Protein AF-0000000087483140 (afdb_homodimer)

Foldseek 3Di:
DDDPFDKDWDDDDPCQLVQCVLQVQDPVLSVVVVQQVPTWIWGWDDDPQWIWIWIDGPVDIAIDTDGAQDWDWDADSSGFIWTKHWHDPDPFKIKMWTHGPDDDGWTKIWMWGDDPVDIDIDIDTDGDDDDDDDDDDDDDDPPPPD/DDDPFDKDWDDDDPCQLVQCVLQVQDPVLSVVVVQQVPTWIWGWDDDPQWIWIWIDGPVDIAIDTDGAQDWDWDADSSGFIWTKHWHDPDPFKIKMWTHGPDDDGWTKIWMWGDDPVDIDIDIDTGGDDDDDDDDDDDDDDPPPPD

pLDDT: mean 91.08, std 10.28, range [36.69, 98.75]

Solvent-accessible surface area (backbone atoms only — not comparable to full-atom values): 15621 Å² total; per-residue (Å²): 127,68,77,76,52,46,37,34,35,67,73,48,73,42,49,56,69,60,35,40,50,68,71,65,49,52,71,67,59,43,52,52,49,50,60,29,60,67,63,36,42,33,38,34,46,64,59,88,58,34,40,37,39,39,40,35,30,94,80,49,74,48,76,46,62,43,38,62,75,35,75,32,72,41,69,46,94,90,68,48,49,24,49,28,39,34,36,73,75,48,79,46,27,36,40,28,48,44,37,63,71,73,77,90,68,64,45,38,34,40,34,44,30,60,55,88,68,26,40,38,39,36,37,39,38,40,33,74,46,76,36,64,23,46,34,36,25,31,67,48,74,80,73,73,81,125,127,68,77,77,50,47,37,33,35,67,74,49,73,41,50,54,70,60,34,40,50,68,72,63,49,51,71,66,60,45,51,52,49,50,60,29,61,68,63,38,41,34,38,33,46,63,58,88,59,36,39,37,40,37,39,36,30,93,79,50,71,48,75,46,61,45,38,61,74,36,73,32,73,42,68,47,94,89,67,48,51,24,48,28,38,35,36,74,76,48,80,45,29,38,40,27,48,44,36,62,70,75,75,89,70,64,46,39,36,38,33,42,31,60,56,87,69,25,41,37,39,37,38,39,38,39,34,74,46,77,35,64,21,46,34,36,23,31,68,48,75,81,74,73,81,125

Structure (mmCIF, N/CA/C/O backbone):
data_AF-0000000087483140-model_v1
#
loop_
_entity.id
_entity.type
_entity.pdbx_description
1 polymer 'Cellular retinoic acid binding protein 1'
#
loop_
_atom_site.group_PDB
_atom_site.id
_atom_site.type_symbol
_atom_site.label_atom_id
_atom_site.label_alt_id
_atom_site.label_comp_id
_atom_site.label_asym_id
_atom_site.label_entity_id
_atom_site.label_seq_id
_atom_site.pdbx_PDB_ins_code
_atom_site.Cartn_x
_atom_site.Cartn_y
_atom_site.Cartn_z
_atom_site.occupancy
_atom_site.B_iso_or_equiv
_atom_site.auth_seq_id
_atom_site.auth_comp_id
_atom_site.auth_asym_id
_atom_site.auth_atom_id
_atom_site.pdbx_PDB_model_num
ATOM 1 N N . MET A 1 1 ? -6.203 -37.875 -1.812 1 77 1 MET A N 1
ATOM 2 C CA . MET A 1 1 ? -5.531 -36.594 -1.958 1 77 1 MET A CA 1
ATOM 3 C C . MET A 1 1 ? -5.516 -36.156 -3.418 1 77 1 MET A C 1
ATOM 5 O O . MET A 1 1 ? -5.434 -37 -4.32 1 77 1 MET A O 1
ATOM 9 N N . PRO A 1 2 ? -5.926 -34.812 -3.654 1 86.44 2 PRO A N 1
ATOM 10 C CA . PRO A 1 2 ? -5.977 -34.438 -5.074 1 86.44 2 PRO A CA 1
ATOM 11 C C . PRO A 1 2 ? -4.637 -34.625 -5.777 1 86.44 2 PRO A C 1
ATOM 13 O O . PRO A 1 2 ? -3.584 -34.531 -5.145 1 86.44 2 PRO A O 1
ATOM 16 N N . ASN A 1 3 ? -4.762 -35.094 -6.941 1 94.38 3 ASN A N 1
ATOM 17 C CA . ASN A 1 3 ? -3.582 -35.312 -7.762 1 94.38 3 ASN A CA 1
ATOM 18 C C . ASN A 1 3 ? -3.316 -34.156 -8.719 1 94.38 3 ASN A C 1
ATOM 20 O O . ASN A 1 3 ? -4.004 -34.031 -9.734 1 94.38 3 ASN A O 1
ATOM 24 N N . PHE A 1 4 ? -2.363 -33.375 -8.438 1 97.25 4 PHE A N 1
ATOM 25 C CA . PHE A 1 4 ? -1.988 -32.219 -9.25 1 97.25 4 PHE A CA 1
ATOM 26 C C . PHE A 1 4 ? -1.054 -32.656 -10.375 1 97.25 4 PHE A C 1
ATOM 28 O O . PHE A 1 4 ? -0.737 -31.844 -11.258 1 97.25 4 PHE A O 1
ATOM 35 N N . ALA A 1 5 ? -0.591 -33.844 -10.359 1 96.44 5 ALA A N 1
ATOM 36 C CA . ALA A 1 5 ? 0.419 -34.281 -11.312 1 96.44 5 ALA A CA 1
ATOM 37 C C . ALA A 1 5 ? -0.111 -34.25 -12.742 1 96.44 5 ALA A C 1
ATOM 39 O O . ALA A 1 5 ? -1.288 -34.5 -12.992 1 96.44 5 ALA A O 1
ATOM 40 N N . GLY A 1 6 ? 0.762 -33.875 -13.633 1 95.62 6 GLY A N 1
ATOM 41 C CA . GLY A 1 6 ? 0.401 -33.812 -15.039 1 95.62 6 GLY A CA 1
ATOM 42 C C . GLY A 1 6 ? 1.066 -32.656 -15.773 1 95.62 6 GLY A C 1
ATOM 43 O O . GLY A 1 6 ? 1.954 -32 -15.234 1 95.62 6 GLY A O 1
ATOM 44 N N . THR A 1 7 ? 0.813 -32.625 -17.031 1 95.75 7 THR A N 1
ATOM 45 C CA . THR A 1 7 ? 1.244 -31.516 -17.875 1 95.75 7 THR A CA 1
ATOM 46 C C . THR A 1 7 ? 0.081 -30.578 -18.172 1 95.75 7 THR A C 1
ATOM 48 O O . THR A 1 7 ? -1.005 -31.016 -18.547 1 95.75 7 THR A O 1
ATOM 51 N N . TRP A 1 8 ? 0.405 -29.359 -17.844 1 95.5 8 TRP A N 1
ATOM 52 C CA . TRP A 1 8 ? -0.66 -28.359 -17.891 1 95.5 8 TRP A CA 1
ATOM 53 C C . TRP A 1 8 ? -0.345 -27.281 -18.922 1 95.5 8 TRP A C 1
ATOM 55 O O . TRP A 1 8 ? 0.788 -26.797 -19 1 95.5 8 TRP A O 1
ATOM 65 N N . LYS A 1 9 ? -1.372 -26.938 -19.688 1 92.75 9 LYS A N 1
ATOM 66 C CA . LYS A 1 9 ? -1.258 -25.875 -20.688 1 92.75 9 LYS A CA 1
ATOM 67 C C . LYS A 1 9 ? -2.152 -24.703 -20.344 1 92.75 9 LYS A C 1
ATOM 69 O O . LYS A 1 9 ? -3.307 -24.875 -19.953 1 92.75 9 LYS A O 1
ATOM 74 N N . MET A 1 10 ? -1.633 -23.531 -20.547 1 94.38 10 MET A N 1
ATOM 75 C CA . MET A 1 10 ? -2.371 -22.328 -20.172 1 94.38 10 MET A CA 1
ATOM 76 C C . MET A 1 10 ? -3.578 -22.125 -21.078 1 94.38 10 MET A C 1
ATOM 78 O O . MET A 1 10 ? -3.475 -22.281 -22.297 1 94.38 10 MET A O 1
ATOM 82 N N . LYS A 1 11 ? -4.637 -21.797 -20.469 1 93.69 11 LYS A N 1
ATOM 83 C CA . LYS A 1 11 ? -5.867 -21.469 -21.188 1 93.69 11 LYS A CA 1
ATOM 84 C C . LYS A 1 11 ? -6.086 -19.953 -21.234 1 93.69 11 LYS A C 1
ATOM 86 O O . LYS A 1 11 ? -6.48 -19.422 -22.266 1 93.69 11 LYS A O 1
ATOM 91 N N . SER A 1 12 ? -5.832 -19.312 -20.141 1 93.75 12 SER A N 1
ATOM 92 C CA . SER A 1 12 ? -6.043 -17.875 -20.031 1 93.75 12 SER A CA 1
ATOM 93 C C . SER A 1 12 ? -5.254 -17.281 -18.875 1 93.75 12 SER A C 1
ATOM 95 O O . SER A 1 12 ? -4.844 -18 -17.969 1 93.75 12 SER A O 1
ATOM 97 N N . SER A 1 13 ? -5.039 -15.961 -18.953 1 94.12 13 SER A N 1
ATOM 98 C CA . SER A 1 13 ? -4.391 -15.203 -17.891 1 94.12 13 SER A CA 1
ATOM 99 C C . SER A 1 13 ? -4.887 -13.758 -17.875 1 94.12 13 SER A C 1
ATOM 101 O O . SER A 1 13 ? -5.051 -13.133 -18.922 1 94.12 13 SER A O 1
ATOM 103 N N . GLU A 1 14 ? -5.113 -13.328 -16.625 1 95.38 14 GLU A N 1
ATOM 104 C CA . GLU A 1 14 ? -5.617 -11.961 -16.469 1 95.38 14 GLU A CA 1
ATOM 105 C C . GLU A 1 14 ? -4.75 -11.156 -15.508 1 95.38 14 GLU A C 1
ATOM 107 O O . GLU A 1 14 ? -4.297 -11.68 -14.492 1 95.38 14 GLU A O 1
ATOM 112 N N . ASN A 1 15 ? -4.461 -9.93 -15.844 1 95.81 15 ASN A N 1
ATOM 113 C CA . ASN A 1 15 ? -3.855 -8.938 -14.969 1 95.81 15 ASN A CA 1
ATOM 114 C C . ASN A 1 15 ? -2.396 -9.273 -14.672 1 95.81 15 ASN A C 1
ATOM 116 O O . ASN A 1 15 ? -1.902 -8.984 -13.578 1 95.81 15 ASN A O 1
ATOM 120 N N . PHE A 1 16 ? -1.782 -9.961 -15.586 1 93.25 16 PHE A N 1
ATOM 121 C CA . PHE A 1 16 ? -0.392 -10.328 -15.344 1 93.25 16 PHE A CA 1
ATOM 122 C C . PHE A 1 16 ? 0.511 -9.102 -15.398 1 93.25 16 PHE A C 1
ATOM 124 O O . PHE A 1 16 ? 1.32 -8.883 -14.492 1 93.25 16 PHE A O 1
ATOM 131 N N . ASP A 1 17 ? 0.346 -8.328 -16.422 1 93.31 17 ASP A N 1
ATOM 132 C CA . ASP A 1 17 ? 1.158 -7.125 -16.562 1 93.31 17 ASP A CA 1
ATOM 133 C C . ASP A 1 17 ? 0.942 -6.18 -15.383 1 93.31 17 ASP A C 1
ATOM 135 O O . ASP A 1 17 ? 1.899 -5.609 -14.852 1 93.31 17 ASP A O 1
ATOM 139 N N . GLU A 1 18 ? -0.274 -5.969 -14.945 1 94.81 18 GLU A N 1
ATOM 140 C CA . GLU A 1 18 ? -0.591 -5.133 -13.789 1 94.81 18 GLU A CA 1
ATOM 141 C C . GLU A 1 18 ? 0.105 -5.641 -12.531 1 94.81 18 GLU A C 1
ATOM 143 O O . GLU A 1 18 ? 0.584 -4.848 -11.719 1 94.81 18 GLU A O 1
ATOM 148 N N . LEU A 1 19 ? 0.125 -6.938 -12.406 1 95.06 19 LEU A N 1
ATOM 149 C CA . LEU A 1 19 ? 0.804 -7.547 -11.266 1 95.06 19 LEU A CA 1
ATOM 150 C C . LEU A 1 19 ? 2.287 -7.191 -11.266 1 95.06 19 LEU A C 1
ATOM 152 O O . LEU A 1 19 ? 2.824 -6.75 -10.25 1 95.06 19 LEU A O 1
ATOM 156 N N . LEU A 1 20 ? 2.92 -7.336 -12.391 1 92.94 20 LEU A N 1
ATOM 157 C CA . LEU A 1 20 ? 4.348 -7.059 -12.484 1 92.94 20 LEU A CA 1
ATOM 158 C C . LEU A 1 20 ? 4.633 -5.578 -12.227 1 92.94 20 LEU A C 1
ATOM 160 O O . LEU A 1 20 ? 5.637 -5.234 -11.602 1 92.94 20 LEU A O 1
ATOM 164 N N . LYS A 1 21 ? 3.789 -4.734 -12.75 1 92.75 21 LYS A N 1
ATOM 165 C CA . LYS A 1 21 ? 3.924 -3.303 -12.508 1 92.75 21 LYS A CA 1
ATOM 166 C C . LYS A 1 21 ? 3.879 -2.994 -11.008 1 92.75 21 LYS A C 1
ATOM 168 O O . LYS A 1 21 ? 4.695 -2.221 -10.508 1 92.75 21 LYS A O 1
ATOM 173 N N . ALA A 1 22 ? 2.949 -3.619 -10.359 1 92.19 22 ALA A N 1
ATOM 174 C CA . ALA A 1 22 ? 2.814 -3.414 -8.914 1 92.19 22 ALA A CA 1
ATOM 175 C C . ALA A 1 22 ? 4.055 -3.898 -8.172 1 92.19 22 ALA A C 1
ATOM 177 O O . ALA A 1 22 ? 4.449 -3.314 -7.164 1 92.19 22 ALA A O 1
ATOM 178 N N . LEU A 1 23 ? 4.672 -4.922 -8.727 1 91.88 23 LEU A N 1
ATOM 179 C CA . LEU A 1 23 ? 5.871 -5.48 -8.117 1 91.88 23 LEU A CA 1
ATOM 180 C C . LEU A 1 23 ? 7.082 -4.594 -8.391 1 91.88 23 LEU A C 1
ATOM 182 O O . LEU A 1 23 ? 8.172 -4.848 -7.867 1 91.88 23 LEU A O 1
ATOM 186 N N . GLY A 1 24 ? 6.91 -3.615 -9.242 1 89.19 24 GLY A N 1
ATOM 187 C CA . GLY A 1 24 ? 8 -2.711 -9.562 1 89.19 24 GLY A CA 1
ATOM 188 C C . GLY A 1 24 ? 8.906 -3.23 -10.664 1 89.19 24 GLY A C 1
ATOM 189 O O . GLY A 1 24 ? 10.07 -2.824 -10.766 1 89.19 24 GLY A O 1
ATOM 190 N N . VAL A 1 25 ? 8.406 -4.105 -11.398 1 90.38 25 VAL A N 1
ATOM 191 C CA . VAL A 1 25 ? 9.188 -4.637 -12.516 1 90.38 25 VAL A CA 1
ATOM 192 C C . VAL A 1 25 ? 9.203 -3.631 -13.656 1 90.38 25 VAL A C 1
ATOM 194 O O . VAL A 1 25 ? 8.164 -3.076 -14.023 1 90.38 25 VAL A O 1
ATOM 197 N N . ASN A 1 26 ? 10.359 -3.414 -14.156 1 90.94 26 ASN A N 1
ATOM 198 C CA . ASN A 1 26 ? 10.477 -2.422 -15.219 1 90.94 26 ASN A CA 1
ATOM 199 C C . ASN A 1 26 ? 9.812 -2.9 -16.5 1 90.94 26 ASN A C 1
ATOM 201 O O . ASN A 1 26 ? 9.453 -4.074 -16.625 1 90.94 26 ASN A O 1
ATOM 205 N N . ALA A 1 27 ? 9.594 -1.979 -17.438 1 91.75 27 ALA A N 1
ATOM 206 C CA . ALA A 1 27 ? 8.828 -2.248 -18.641 1 91.75 27 ALA A CA 1
ATOM 207 C C . ALA A 1 27 ? 9.492 -3.336 -19.484 1 91.75 27 ALA A C 1
ATOM 209 O O . ALA A 1 27 ? 8.805 -4.188 -20.062 1 91.75 27 ALA A O 1
ATOM 210 N N . MET A 1 28 ? 10.781 -3.32 -19.562 1 88.56 28 MET A N 1
ATOM 211 C CA . MET A 1 28 ? 11.5 -4.297 -20.375 1 88.56 28 MET A CA 1
ATOM 212 C C . MET A 1 28 ? 11.344 -5.703 -19.797 1 88.56 28 MET A C 1
ATOM 214 O O . MET A 1 28 ? 10.977 -6.633 -20.516 1 88.56 28 MET A O 1
ATOM 218 N N . LEU A 1 29 ? 11.562 -5.832 -18.578 1 85.75 29 LEU A N 1
ATOM 219 C CA . LEU A 1 29 ? 11.43 -7.137 -17.938 1 85.75 29 LEU A CA 1
ATOM 220 C C . LEU A 1 29 ? 9.977 -7.605 -17.969 1 85.75 29 LEU A C 1
ATOM 222 O O . LEU A 1 29 ? 9.711 -8.805 -18.078 1 85.75 29 LEU A O 1
ATOM 226 N N . ARG A 1 30 ? 9.047 -6.652 -17.906 1 90.69 30 ARG A N 1
ATOM 227 C CA . ARG A 1 30 ? 7.633 -7.012 -18.016 1 90.69 30 ARG A CA 1
ATOM 228 C C . ARG A 1 30 ? 7.32 -7.605 -19.375 1 90.69 30 ARG A C 1
ATOM 230 O O . ARG A 1 30 ? 6.559 -8.57 -19.484 1 90.69 30 ARG A O 1
ATOM 237 N N . LYS A 1 31 ? 7.836 -7.023 -20.359 1 87.19 31 LYS A N 1
ATOM 238 C CA . LYS A 1 31 ? 7.637 -7.543 -21.719 1 87.19 31 LYS A CA 1
ATOM 239 C C . LYS A 1 31 ? 8.188 -8.961 -21.844 1 87.19 31 LYS A C 1
ATOM 241 O O . LYS A 1 31 ? 7.543 -9.836 -22.422 1 87.19 31 LYS A O 1
ATOM 246 N N . VAL A 1 32 ? 9.312 -9.203 -21.344 1 82.44 32 VAL A N 1
ATOM 247 C CA . VAL A 1 32 ? 9.938 -10.523 -21.375 1 82.44 32 VAL A CA 1
ATOM 248 C C . VAL A 1 32 ? 9.078 -11.516 -20.609 1 82.44 32 VAL A C 1
ATOM 250 O O . VAL A 1 32 ? 8.773 -12.609 -21.109 1 82.44 32 VAL A O 1
ATOM 253 N N . ALA A 1 33 ? 8.688 -11.109 -19.406 1 83.38 33 ALA A N 1
ATOM 254 C CA . ALA A 1 33 ? 7.871 -11.969 -18.562 1 83.38 33 ALA A CA 1
ATOM 255 C C . ALA A 1 33 ? 6.523 -12.266 -19.219 1 83.38 33 ALA A C 1
ATOM 257 O O . ALA A 1 33 ? 6.035 -13.391 -19.156 1 83.38 33 ALA A O 1
ATOM 258 N N . GLY A 1 34 ? 5.953 -11.289 -19.797 1 83.69 34 GLY A N 1
ATOM 259 C CA . GLY A 1 34 ? 4.703 -11.461 -20.5 1 83.69 34 GLY A CA 1
ATOM 260 C C . GLY A 1 34 ? 4.809 -12.445 -21.656 1 83.69 34 GLY A C 1
ATOM 261 O O . GLY A 1 34 ? 3.932 -13.289 -21.844 1 83.69 34 GLY A O 1
ATOM 262 N N . ALA A 1 35 ? 5.863 -12.273 -22.406 1 80.62 35 ALA A N 1
ATOM 263 C CA . ALA A 1 35 ? 6.09 -13.195 -23.516 1 80.62 35 ALA A CA 1
ATOM 264 C C . ALA A 1 35 ? 6.324 -14.617 -23.016 1 80.62 35 ALA A C 1
ATOM 266 O O . ALA A 1 35 ? 5.812 -15.578 -23.594 1 80.62 35 ALA A O 1
ATOM 267 N N . ALA A 1 36 ? 7.059 -14.703 -21.938 1 76.12 36 ALA A N 1
ATOM 268 C CA . ALA A 1 36 ? 7.34 -16 -21.344 1 76.12 36 ALA A CA 1
ATOM 269 C C . ALA A 1 36 ? 6.066 -16.641 -20.797 1 76.12 36 ALA A C 1
ATOM 271 O O . ALA A 1 36 ? 5.891 -17.859 -20.875 1 76.12 36 ALA A O 1
ATOM 272 N N . ALA A 1 37 ? 5.254 -15.75 -20.359 1 76.25 37 ALA A N 1
ATOM 273 C CA . ALA A 1 37 ? 4.039 -16.219 -19.688 1 76.25 37 ALA A CA 1
ATOM 274 C C . ALA A 1 37 ? 2.947 -16.531 -20.703 1 76.25 37 ALA A C 1
ATOM 276 O O . ALA A 1 37 ? 1.894 -17.062 -20.344 1 76.25 37 ALA A O 1
ATOM 277 N N . SER A 1 38 ? 3.244 -16.281 -21.922 1 80.75 38 SER A N 1
ATOM 278 C CA . SER A 1 38 ? 2.195 -16.453 -22.922 1 80.75 38 SER A CA 1
ATOM 279 C C . SER A 1 38 ? 1.954 -17.922 -23.25 1 80.75 38 SER A C 1
ATOM 281 O O . SER A 1 38 ? 0.854 -18.297 -23.656 1 80.75 38 SER A O 1
ATOM 283 N N . LYS A 1 39 ? 2.922 -18.719 -23.219 1 84.56 39 LYS A N 1
ATOM 284 C CA . LYS A 1 39 ? 2.705 -20.141 -23.469 1 84.56 39 LYS A CA 1
ATOM 285 C C . LYS A 1 39 ? 3.576 -21 -22.562 1 84.56 39 LYS A C 1
ATOM 287 O O . LYS A 1 39 ? 4.426 -21.75 -23.047 1 84.56 39 LYS A O 1
ATOM 292 N N . PRO A 1 40 ? 3.314 -20.891 -21.312 1 88.31 40 PRO A N 1
ATOM 293 C CA . PRO A 1 40 ? 4.129 -21.703 -20.406 1 88.31 40 PRO A CA 1
ATOM 294 C C . PRO A 1 40 ? 3.768 -23.188 -20.453 1 88.31 40 PRO A C 1
ATOM 296 O O . PRO A 1 40 ? 2.596 -23.531 -20.625 1 88.31 40 PRO A O 1
ATOM 299 N N . HIS A 1 41 ? 4.824 -24.062 -20.531 1 85.31 41 HIS A N 1
ATOM 300 C CA . HIS A 1 41 ? 4.672 -25.484 -20.281 1 85.31 41 HIS A CA 1
ATOM 301 C C . HIS A 1 41 ? 4.895 -25.812 -18.812 1 85.31 41 HIS A C 1
ATOM 303 O O . HIS A 1 41 ? 5.992 -25.609 -18.281 1 85.31 41 HIS A O 1
ATOM 309 N N . VAL A 1 42 ? 3.848 -26.297 -18.188 1 93.56 42 VAL A N 1
ATOM 310 C CA . VAL A 1 42 ? 3.957 -26.578 -16.766 1 93.56 42 VAL A CA 1
ATOM 311 C C . VAL A 1 42 ? 3.861 -28.078 -16.516 1 93.56 42 VAL A C 1
ATOM 313 O O . VAL A 1 42 ? 2.891 -28.719 -16.922 1 93.56 42 VAL A O 1
ATOM 316 N N . GLU A 1 43 ? 4.84 -28.562 -15.883 1 96.12 43 GLU A N 1
ATOM 317 C CA . GLU A 1 43 ? 4.855 -29.953 -15.453 1 96.12 43 GLU A CA 1
ATOM 318 C C . GLU A 1 43 ? 4.859 -30.062 -13.93 1 96.12 43 GLU A C 1
ATOM 320 O O . GLU A 1 43 ? 5.684 -29.422 -13.258 1 96.12 43 GLU A O 1
ATOM 325 N N . ILE A 1 44 ? 4.008 -30.859 -13.438 1 97.31 44 ILE A N 1
ATOM 326 C CA . ILE A 1 44 ? 3.957 -31.078 -11.992 1 97.31 44 ILE A CA 1
ATOM 327 C C . ILE A 1 44 ? 4.141 -32.562 -11.688 1 97.31 44 ILE A C 1
ATOM 329 O O . ILE A 1 44 ? 3.475 -33.406 -12.281 1 97.31 44 ILE A O 1
ATOM 333 N N . ARG A 1 45 ? 5.062 -32.781 -10.812 1 97.94 45 ARG A N 1
ATOM 334 C CA . ARG A 1 45 ? 5.207 -34.094 -10.188 1 97.94 45 ARG A CA 1
ATOM 335 C C . ARG A 1 45 ? 4.859 -34.031 -8.711 1 97.94 45 ARG A C 1
ATOM 337 O O . ARG A 1 45 ? 5.301 -33.125 -7.996 1 97.94 45 ARG A O 1
ATOM 344 N N . GLN A 1 46 ? 4.059 -34.969 -8.305 1 97.69 46 GLN A N 1
ATOM 345 C CA . GLN A 1 46 ? 3.604 -35 -6.922 1 97.69 46 GLN A CA 1
ATOM 346 C C . GLN A 1 46 ? 3.805 -36.375 -6.305 1 97.69 46 GLN A C 1
ATOM 348 O O . GLN A 1 46 ? 3.416 -37.375 -6.895 1 97.69 46 GLN A O 1
ATOM 353 N N . ASP A 1 47 ? 4.465 -36.406 -5.207 1 97.19 47 ASP A N 1
ATOM 354 C CA . ASP A 1 47 ? 4.566 -37.594 -4.363 1 97.19 47 ASP A CA 1
ATOM 355 C C . ASP A 1 47 ? 4.082 -37.281 -2.945 1 97.19 47 ASP A C 1
ATOM 357 O O . ASP A 1 47 ? 4.867 -36.875 -2.086 1 97.19 47 ASP A O 1
ATOM 361 N N . GLY A 1 48 ? 2.82 -37.594 -2.773 1 94.69 48 GLY A N 1
ATOM 362 C CA . GLY A 1 48 ? 2.236 -37.188 -1.506 1 94.69 48 GLY A CA 1
ATOM 363 C C . GLY A 1 48 ? 2.281 -35.688 -1.287 1 94.69 48 GLY A C 1
ATOM 364 O O . GLY A 1 48 ? 1.688 -34.906 -2.053 1 94.69 48 GLY A O 1
ATOM 365 N N . GLU A 1 49 ? 3.104 -35.344 -0.229 1 96.81 49 GLU A N 1
ATOM 366 C CA . GLU A 1 49 ? 3.217 -33.906 0.114 1 96.81 49 GLU A CA 1
ATOM 367 C C . GLU A 1 49 ? 4.43 -33.281 -0.561 1 96.81 49 GLU A C 1
ATOM 369 O O . GLU A 1 49 ? 4.723 -32.094 -0.343 1 96.81 49 GLU A O 1
ATOM 374 N N . GLN A 1 50 ? 5.074 -34.031 -1.355 1 97.94 50 GLN A N 1
ATOM 375 C CA . GLN A 1 50 ? 6.238 -33.531 -2.08 1 97.94 50 GLN A CA 1
ATOM 376 C C . GLN A 1 50 ? 5.867 -33.125 -3.498 1 97.94 50 GLN A C 1
ATOM 378 O O . GLN A 1 50 ? 5.246 -33.906 -4.238 1 97.94 50 GLN A O 1
ATOM 383 N N . PHE A 1 51 ? 6.293 -31.875 -3.795 1 98.06 51 PHE A N 1
ATOM 384 C CA . PH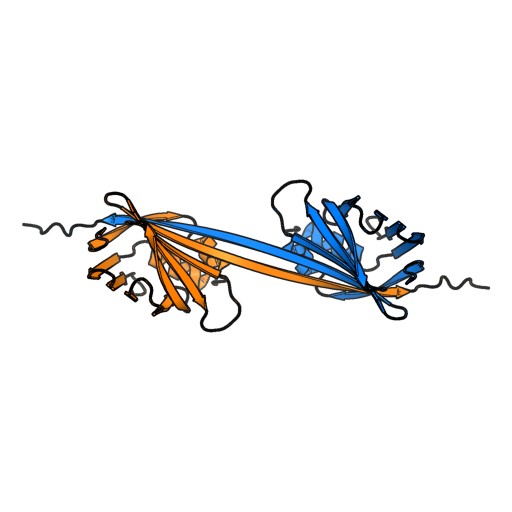E A 1 51 ? 5.961 -31.359 -5.113 1 98.06 51 PHE A CA 1
ATOM 385 C C . PHE A 1 51 ? 7.219 -30.922 -5.859 1 98.06 51 PHE A C 1
ATOM 387 O O . PHE A 1 51 ? 8.133 -30.359 -5.266 1 98.06 51 PHE A O 1
ATOM 394 N N . TYR A 1 52 ? 7.199 -31.203 -7.152 1 98.06 52 TYR A N 1
ATOM 395 C CA . TYR A 1 52 ? 8.117 -30.641 -8.133 1 98.06 52 TYR A CA 1
ATOM 396 C C . TYR A 1 52 ? 7.352 -29.984 -9.281 1 98.06 52 TYR A C 1
ATOM 398 O O . TYR A 1 52 ? 6.512 -30.625 -9.922 1 98.06 52 TYR A O 1
ATOM 406 N N . ILE A 1 53 ? 7.641 -28.719 -9.492 1 96.5 53 ILE A N 1
ATOM 407 C CA . ILE A 1 53 ? 6.957 -28 -10.555 1 96.5 53 ILE A CA 1
ATOM 408 C C . ILE A 1 53 ? 7.988 -27.344 -11.477 1 96.5 53 ILE A C 1
ATOM 410 O O . ILE A 1 53 ? 8.859 -26.609 -11.031 1 96.5 53 ILE A O 1
ATOM 414 N N . LYS A 1 54 ? 7.809 -27.688 -12.68 1 94.56 54 LYS A N 1
ATOM 415 C CA . LYS A 1 54 ? 8.672 -27.156 -13.719 1 94.56 54 LYS A CA 1
ATOM 416 C C . LYS A 1 54 ? 7.875 -26.328 -14.719 1 94.56 54 LYS A C 1
ATOM 418 O O . LYS A 1 54 ? 6.891 -26.797 -15.289 1 94.56 54 LYS A O 1
ATOM 423 N N . THR A 1 55 ? 8.211 -25.062 -14.852 1 90.06 55 THR A N 1
ATOM 424 C CA . THR A 1 55 ? 7.598 -24.156 -15.812 1 90.06 55 THR A CA 1
ATOM 425 C C . THR A 1 55 ? 8.602 -23.734 -16.891 1 90.06 55 THR A C 1
ATOM 427 O O . THR A 1 55 ? 9.602 -23.094 -16.594 1 90.06 55 THR A O 1
ATOM 430 N N . SER A 1 56 ? 8.266 -24.125 -18.016 1 88.56 56 SER A N 1
ATOM 431 C CA . SER A 1 56 ? 9.148 -23.828 -19.141 1 88.56 56 SER A CA 1
ATOM 432 C C . SER A 1 56 ? 8.508 -22.844 -20.109 1 88.56 56 SER A C 1
ATOM 434 O O . SER A 1 56 ? 7.344 -23.016 -20.5 1 88.56 56 SER A O 1
ATOM 436 N N . THR A 1 57 ? 9.273 -21.844 -20.344 1 83.31 57 THR A N 1
ATOM 437 C CA . THR A 1 57 ? 8.891 -20.906 -21.391 1 83.31 57 THR A CA 1
ATOM 438 C C . THR A 1 57 ? 9.984 -20.797 -22.453 1 83.31 57 THR A C 1
ATOM 440 O O . THR A 1 57 ? 11 -21.5 -22.359 1 83.31 57 THR A O 1
ATOM 443 N N . THR A 1 58 ? 9.695 -20 -23.531 1 78.44 58 THR A N 1
ATOM 444 C CA . THR A 1 58 ? 10.664 -19.844 -24.609 1 78.44 58 THR A CA 1
ATOM 445 C C . THR A 1 58 ? 11.93 -19.156 -24.109 1 78.44 58 THR A C 1
ATOM 447 O O . THR A 1 58 ? 13.008 -19.328 -24.688 1 78.44 58 THR A O 1
ATOM 450 N N . VAL A 1 59 ? 11.883 -18.469 -22.984 1 76.94 59 VAL A N 1
ATOM 451 C CA . VAL A 1 59 ? 13.023 -17.641 -22.609 1 76.94 59 VAL A CA 1
ATOM 452 C C . VAL A 1 59 ? 13.617 -18.125 -21.297 1 76.94 59 VAL A C 1
ATOM 454 O O . VAL A 1 59 ? 14.742 -17.766 -20.938 1 76.94 59 VAL A O 1
ATOM 457 N N . ARG A 1 60 ? 12.844 -18.828 -20.531 1 78.69 60 ARG A N 1
ATOM 458 C CA . ARG A 1 60 ? 13.383 -19.219 -19.234 1 78.69 60 ARG A CA 1
ATOM 459 C C . ARG A 1 60 ? 12.633 -20.422 -18.672 1 78.69 60 ARG A C 1
ATOM 461 O O . ARG A 1 60 ? 11.461 -20.641 -18.984 1 78.69 60 ARG A O 1
ATOM 468 N N . THR A 1 61 ? 13.375 -21.281 -18.016 1 85.81 61 THR A N 1
ATOM 469 C CA . THR A 1 61 ? 12.781 -22.375 -17.266 1 85.81 61 THR A CA 1
ATOM 470 C C . THR A 1 61 ? 12.969 -22.172 -15.766 1 85.81 61 THR A C 1
ATOM 472 O O . THR A 1 61 ? 14.055 -21.812 -15.32 1 85.81 61 THR A O 1
ATOM 475 N N . THR A 1 62 ? 11.859 -22.25 -15.039 1 86.44 62 THR A N 1
ATOM 476 C CA . THR A 1 62 ? 11.945 -22.172 -13.586 1 86.44 62 THR A CA 1
ATOM 477 C C . THR A 1 62 ? 11.492 -23.484 -12.953 1 86.44 62 THR A C 1
ATOM 479 O O . THR A 1 62 ? 10.656 -24.203 -13.508 1 86.44 62 THR A O 1
ATOM 482 N N . GLU A 1 63 ? 12.102 -23.797 -11.805 1 93.25 63 GLU A N 1
ATOM 483 C CA . GLU A 1 63 ? 11.742 -25 -11.055 1 93.25 63 GLU A CA 1
ATOM 484 C C . GLU A 1 63 ? 11.609 -24.703 -9.562 1 93.25 63 GLU A C 1
ATOM 486 O O . GLU A 1 63 ? 12.398 -23.938 -9.008 1 93.25 63 GLU A O 1
ATOM 491 N N . ILE A 1 64 ? 10.609 -25.328 -9.039 1 95.69 64 ILE A N 1
ATOM 492 C CA . ILE A 1 64 ? 10.5 -25.281 -7.586 1 95.69 64 ILE A CA 1
ATOM 493 C C . ILE A 1 64 ? 10.234 -26.688 -7.043 1 95.69 64 ILE A C 1
ATOM 495 O O . ILE A 1 64 ? 9.547 -27.484 -7.684 1 95.69 64 ILE A O 1
ATOM 499 N N . ASN A 1 65 ? 10.883 -26.953 -6.004 1 97.38 65 ASN A N 1
ATOM 500 C CA . ASN A 1 65 ? 10.742 -28.172 -5.223 1 97.38 65 ASN A CA 1
ATOM 501 C C . ASN A 1 65 ? 10.391 -27.875 -3.768 1 97.38 65 ASN A C 1
ATOM 503 O O . ASN A 1 65 ? 11.109 -27.125 -3.092 1 97.38 65 ASN A O 1
ATOM 507 N N . PHE A 1 66 ? 9.273 -28.531 -3.35 1 98.44 66 PHE A N 1
ATOM 508 C CA . PHE A 1 66 ? 8.914 -28.188 -1.975 1 98.44 66 PHE A CA 1
ATOM 509 C C . PHE A 1 66 ? 8.055 -29.281 -1.359 1 98.44 66 PHE A C 1
ATOM 511 O O . PHE A 1 66 ? 7.469 -30.109 -2.078 1 98.44 66 PHE A O 1
ATOM 518 N N . HIS A 1 67 ? 8.031 -29.297 -0.072 1 98.31 67 HIS A N 1
ATOM 519 C CA . HIS A 1 67 ? 7.152 -30.125 0.749 1 98.31 67 HIS A CA 1
ATOM 520 C C . HIS A 1 67 ? 6.098 -29.281 1.453 1 98.31 67 HIS A C 1
ATOM 522 O O . HIS A 1 67 ? 6.426 -28.281 2.111 1 98.31 67 HIS A O 1
ATOM 528 N N . ILE A 1 68 ? 4.891 -29.734 1.23 1 97.94 68 ILE A N 1
ATOM 529 C CA . ILE A 1 68 ? 3.816 -28.984 1.882 1 97.94 68 ILE A CA 1
ATOM 530 C C . ILE A 1 68 ? 4.117 -28.844 3.373 1 97.94 68 ILE A C 1
ATOM 532 O O . ILE A 1 68 ? 4.484 -29.828 4.035 1 97.94 68 ILE A O 1
ATOM 536 N N . GLY A 1 69 ? 3.984 -27.609 3.869 1 98.06 69 GLY A N 1
ATOM 537 C CA . GLY A 1 69 ? 4.184 -27.359 5.285 1 98.06 69 GLY A CA 1
ATOM 538 C C . GLY A 1 69 ? 5.625 -27.047 5.641 1 98.06 69 GLY A C 1
ATOM 539 O O . GLY A 1 69 ? 5.941 -26.781 6.801 1 98.06 69 GLY A O 1
ATOM 540 N N . GLN A 1 70 ? 6.477 -27.078 4.645 1 98.5 70 GLN A N 1
ATOM 541 C CA . GLN A 1 70 ? 7.879 -26.75 4.879 1 98.5 70 GLN A CA 1
ATOM 542 C C . GLN A 1 70 ? 8.32 -25.562 4.023 1 98.5 70 GLN A C 1
ATOM 544 O O . GLN A 1 70 ? 7.945 -25.469 2.854 1 98.5 70 GLN A O 1
ATOM 549 N N . GLU A 1 71 ? 9.125 -24.797 4.66 1 98.25 71 GLU A N 1
ATOM 550 C CA . GLU A 1 71 ? 9.672 -23.672 3.918 1 98.25 71 GLU A CA 1
ATOM 551 C C . GLU A 1 71 ? 10.656 -24.141 2.848 1 98.25 71 GLU A C 1
ATOM 553 O O . GLU A 1 71 ? 11.352 -25.141 3.033 1 98.25 71 GLU A O 1
ATOM 558 N N . PHE A 1 72 ? 10.773 -23.406 1.786 1 98.19 72 PHE A N 1
ATOM 559 C CA . PHE A 1 72 ? 11.703 -23.719 0.708 1 98.19 72 PHE A CA 1
ATOM 560 C C . PHE A 1 72 ? 12.164 -22.438 0.011 1 98.19 72 PHE A C 1
ATOM 562 O O . PHE A 1 72 ? 11.531 -21.391 0.143 1 98.19 72 PHE A O 1
ATOM 569 N N . ASP A 1 73 ? 13.25 -22.547 -0.688 1 96.44 73 ASP A N 1
ATOM 570 C CA . ASP A 1 73 ? 13.781 -21.422 -1.45 1 96.44 73 ASP A CA 1
ATOM 571 C C . ASP A 1 73 ? 13.109 -21.328 -2.818 1 96.44 73 ASP A C 1
ATOM 573 O O . ASP A 1 73 ? 12.898 -22.328 -3.492 1 96.44 73 ASP A O 1
ATOM 577 N N . GLU A 1 74 ? 12.766 -20.094 -3.146 1 95.12 74 GLU A N 1
ATOM 578 C CA . GLU A 1 74 ? 12.117 -19.828 -4.422 1 95.12 74 GLU A CA 1
ATOM 579 C C . GLU A 1 74 ? 12.672 -18.562 -5.062 1 95.12 74 GLU A C 1
ATOM 581 O O . GLU A 1 74 ? 12.875 -17.547 -4.383 1 95.12 74 GLU A O 1
ATOM 586 N N . GLU A 1 75 ? 12.906 -18.719 -6.328 1 89 75 GLU A N 1
ATOM 587 C CA . GLU A 1 75 ? 13.172 -17.531 -7.129 1 89 75 GLU A CA 1
ATOM 588 C C . GLU A 1 75 ? 12.078 -17.312 -8.172 1 89 75 GLU A C 1
ATOM 590 O O . GLU A 1 75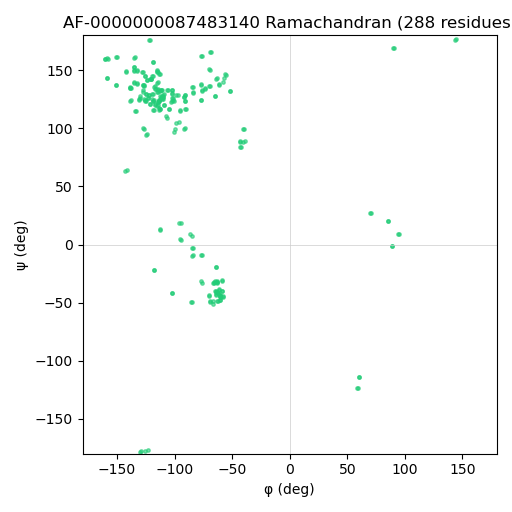 ? 11.82 -18.188 -9 1 89 75 GLU A O 1
ATOM 595 N N . THR A 1 76 ? 11.438 -16.172 -8.047 1 84.94 76 THR A N 1
ATOM 596 C CA . THR A 1 76 ? 10.336 -15.875 -8.961 1 84.94 76 THR A CA 1
ATOM 597 C C . THR A 1 76 ? 10.867 -15.469 -10.336 1 84.94 76 THR A C 1
ATOM 599 O O . THR A 1 76 ? 12.062 -15.203 -10.492 1 84.94 76 THR A O 1
ATOM 602 N N . VAL A 1 77 ? 10.016 -15.531 -11.297 1 75.5 77 VAL A N 1
ATOM 603 C CA . VAL A 1 77 ? 10.367 -15.219 -12.672 1 75.5 77 VAL A CA 1
ATOM 604 C C . VAL A 1 77 ? 10.883 -13.781 -12.766 1 75.5 77 VAL A C 1
ATOM 606 O O . VAL A 1 77 ? 11.75 -13.484 -13.586 1 75.5 77 VAL A O 1
ATOM 609 N N . ASP A 1 78 ? 10.375 -12.969 -11.906 1 78 78 ASP A N 1
ATOM 610 C CA . ASP A 1 78 ? 10.781 -11.57 -11.922 1 78 78 ASP A CA 1
ATOM 611 C C . ASP A 1 78 ? 12.039 -11.352 -11.086 1 78 78 ASP A C 1
ATOM 613 O O . ASP A 1 78 ? 12.453 -10.211 -10.859 1 78 78 ASP A O 1
ATOM 617 N N . GLY A 1 79 ? 12.727 -12.414 -10.609 1 79.88 79 GLY A N 1
ATOM 618 C CA . GLY A 1 79 ? 14.07 -12.359 -10.039 1 79.88 79 GLY A CA 1
ATOM 619 C C . GLY A 1 79 ? 14.07 -12.211 -8.531 1 79.88 79 GLY A C 1
ATOM 620 O O . GLY A 1 79 ? 15.141 -12.125 -7.914 1 79.88 79 GLY A O 1
ATOM 621 N N . ARG A 1 80 ? 13.023 -12.312 -7.871 1 87.88 80 ARG A N 1
ATOM 622 C CA . ARG A 1 80 ? 12.984 -12.188 -6.418 1 87.88 80 ARG A CA 1
ATOM 623 C C . ARG A 1 80 ? 13.32 -13.516 -5.746 1 87.88 80 ARG A C 1
ATOM 625 O O . ARG A 1 80 ? 12.773 -14.562 -6.113 1 87.88 80 ARG A O 1
ATOM 632 N N . LYS A 1 81 ? 14.203 -13.391 -4.844 1 93.12 81 LYS A N 1
ATOM 633 C CA . LYS A 1 81 ? 14.5 -14.547 -4.012 1 93.12 81 LYS A CA 1
ATOM 634 C C . LYS A 1 81 ? 13.633 -14.57 -2.756 1 93.12 81 LYS A C 1
ATOM 636 O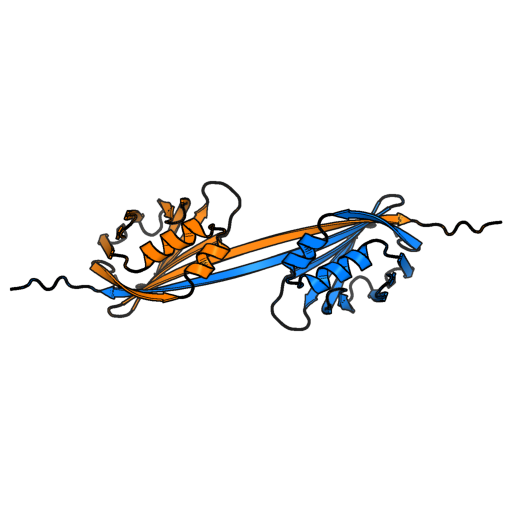 O . LYS A 1 81 ? 13.609 -13.602 -1.994 1 93.12 81 LYS A O 1
ATOM 641 N N . CYS A 1 82 ? 13.016 -15.703 -2.545 1 95.56 82 CYS A N 1
ATOM 642 C CA . CYS A 1 82 ? 12.047 -15.781 -1.459 1 95.56 82 CYS A CA 1
ATOM 643 C C . CYS A 1 82 ? 12.227 -17.062 -0.653 1 95.56 82 CYS A C 1
ATOM 645 O O . CYS A 1 82 ? 12.727 -18.062 -1.173 1 95.56 82 CYS A O 1
ATOM 647 N N . LYS A 1 83 ? 11.883 -16.922 0.62 1 96.56 83 LYS A N 1
ATOM 648 C CA . LYS A 1 83 ? 11.531 -18.078 1.43 1 96.56 83 LYS A CA 1
ATOM 649 C C . LYS A 1 83 ? 10.023 -18.297 1.45 1 96.56 83 LYS A C 1
ATOM 651 O O . LYS A 1 83 ? 9.273 -17.453 1.95 1 96.56 83 LYS A O 1
ATOM 656 N N . SER A 1 84 ? 9.625 -19.469 0.857 1 97.94 84 SER A N 1
ATOM 657 C CA . SER A 1 84 ? 8.195 -19.672 0.624 1 97.94 84 SER A CA 1
ATOM 658 C C . SER A 1 84 ? 7.664 -20.844 1.456 1 97.94 84 SER A C 1
ATOM 660 O O . SER A 1 84 ? 8.422 -21.734 1.84 1 97.94 84 SER A O 1
ATOM 662 N N . LEU A 1 85 ? 6.406 -20.75 1.823 1 98.62 85 LEU A N 1
ATOM 663 C CA . LEU A 1 85 ? 5.715 -21.797 2.582 1 98.62 85 LEU A CA 1
ATOM 664 C C . LEU A 1 85 ? 4.352 -22.094 1.97 1 98.62 85 LEU A C 1
ATOM 666 O O . LEU A 1 85 ? 3.461 -21.234 1.974 1 98.62 85 LEU A O 1
ATOM 670 N N . ALA A 1 86 ? 4.258 -23.312 1.481 1 98.38 86 ALA A N 1
ATOM 671 C CA . ALA A 1 86 ? 2.992 -23.766 0.914 1 98.38 86 ALA A CA 1
ATOM 672 C C . ALA A 1 86 ? 2.25 -24.672 1.893 1 98.38 86 ALA A C 1
ATOM 674 O O . ALA A 1 86 ? 2.838 -25.594 2.463 1 98.38 86 ALA A O 1
ATOM 675 N N . ILE A 1 87 ? 0.95 -24.391 2.051 1 98.5 87 ILE A N 1
ATOM 676 C CA . ILE A 1 87 ? 0.112 -25.234 2.895 1 98.5 87 ILE A CA 1
ATOM 677 C C . ILE A 1 87 ? -1.208 -25.516 2.184 1 98.5 87 ILE A C 1
ATOM 679 O O . ILE A 1 87 ? -1.609 -24.781 1.281 1 98.5 87 ILE A O 1
ATOM 683 N N . TRP A 1 88 ? -1.874 -26.594 2.652 1 98.06 88 TRP A N 1
ATOM 684 C CA . TRP A 1 88 ? -3.209 -26.875 2.133 1 98.06 88 TRP A CA 1
ATOM 685 C C . TRP A 1 88 ? -4.238 -25.938 2.752 1 98.06 88 TRP A C 1
ATOM 687 O O . TRP A 1 88 ? -4.285 -25.766 3.973 1 98.06 88 TRP A O 1
ATOM 697 N N . GLU A 1 89 ? -4.922 -25.266 1.921 1 97.88 89 GLU A N 1
ATOM 698 C CA . GLU A 1 89 ? -6.109 -24.547 2.387 1 97.88 89 GLU A CA 1
ATOM 699 C C . GLU A 1 89 ? -7.332 -25.469 2.408 1 97.88 89 GLU A C 1
ATOM 701 O O . GLU A 1 89 ? -8.125 -25.422 3.348 1 97.88 89 GLU A O 1
ATOM 706 N N . THR A 1 90 ? -7.574 -26.172 1.315 1 97.25 90 THR A N 1
ATOM 707 C CA . THR A 1 90 ? -8.516 -27.281 1.182 1 97.25 90 THR A CA 1
ATOM 708 C C . THR A 1 90 ? -7.836 -28.484 0.542 1 97.25 90 THR A C 1
ATOM 710 O O . THR A 1 90 ? -6.637 -28.453 0.254 1 97.25 90 THR A O 1
ATOM 713 N N . GLU A 1 91 ? -8.594 -29.5 0.337 1 94.75 91 GLU A N 1
ATOM 714 C CA . GLU A 1 91 ? -8.031 -30.734 -0.22 1 94.75 91 GLU A CA 1
ATOM 715 C C . GLU A 1 91 ? -7.477 -30.5 -1.623 1 94.75 91 GLU A C 1
ATOM 717 O O . GLU A 1 91 ? -6.512 -31.141 -2.031 1 94.75 91 GLU A O 1
ATOM 722 N N . ASN A 1 92 ? -8.094 -29.609 -2.383 1 97 92 ASN A N 1
ATOM 723 C CA . ASN A 1 92 ? -7.691 -29.391 -3.768 1 97 92 ASN A CA 1
ATOM 724 C C . ASN A 1 92 ? -7.074 -28 -3.959 1 97 92 ASN A C 1
ATOM 726 O O . ASN A 1 92 ? -6.977 -27.516 -5.086 1 97 92 ASN A O 1
ATOM 730 N N . LYS A 1 93 ? -6.738 -27.312 -2.928 1 97.81 93 LYS A N 1
ATOM 731 C CA . LYS A 1 93 ? -6.227 -25.953 -3.029 1 97.81 93 LYS A CA 1
ATOM 732 C C . LYS A 1 93 ? -5.066 -25.719 -2.062 1 97.81 93 LYS A C 1
ATOM 734 O O . LYS A 1 93 ? -5.207 -25.953 -0.857 1 97.81 93 LYS A O 1
ATOM 739 N N . MET A 1 94 ? -3.941 -25.312 -2.598 1 98.31 94 MET A N 1
ATOM 740 C CA . MET A 1 94 ? -2.828 -24.922 -1.741 1 98.31 94 MET A CA 1
ATOM 741 C C . MET A 1 94 ? -2.564 -23.422 -1.856 1 98.31 94 MET A C 1
ATOM 743 O O . MET A 1 94 ? -2.824 -22.812 -2.9 1 98.31 94 MET A O 1
ATOM 747 N N . VAL A 1 95 ? -2.15 -22.844 -0.774 1 98.75 95 VAL A N 1
ATOM 748 C CA . VAL A 1 95 ? -1.789 -21.438 -0.708 1 98.75 95 VAL A CA 1
ATOM 749 C C . VAL A 1 95 ? -0.334 -21.297 -0.265 1 98.75 95 VAL A C 1
ATOM 751 O O . VAL A 1 95 ? 0.143 -22.062 0.573 1 98.75 95 VAL A O 1
ATOM 754 N N . CYS A 1 96 ? 0.331 -20.344 -0.843 1 98.62 96 CYS A N 1
ATOM 755 C CA . CYS A 1 96 ? 1.748 -20.156 -0.55 1 98.62 96 CYS A CA 1
ATOM 756 C C . CYS A 1 96 ? 2.053 -18.703 -0.231 1 98.62 96 CYS A C 1
ATOM 758 O O . CYS A 1 96 ? 1.67 -17.797 -0.984 1 98.62 96 CYS A O 1
ATOM 760 N N . LYS A 1 97 ? 2.637 -18.484 0.912 1 97.69 97 LYS A N 1
ATOM 761 C CA . LYS A 1 97 ? 3.182 -17.188 1.266 1 97.69 97 LYS A CA 1
ATOM 762 C C . LYS A 1 97 ? 4.648 -17.078 0.866 1 97.69 97 LYS A C 1
ATOM 764 O O . LYS A 1 97 ? 5.449 -17.969 1.17 1 97.69 97 LYS A O 1
ATOM 769 N N . GLN A 1 98 ? 5.008 -16.062 0.135 1 96.75 98 GLN A N 1
ATOM 770 C CA . GLN A 1 98 ? 6.383 -15.797 -0.266 1 96.75 98 GLN A CA 1
ATOM 771 C C . GLN A 1 98 ? 6.988 -14.672 0.572 1 96.75 98 GLN A C 1
ATOM 773 O O . GLN A 1 98 ? 6.43 -13.57 0.642 1 96.75 98 GLN A O 1
ATOM 778 N N . THR A 1 99 ? 8.086 -14.922 1.239 1 94.62 99 THR A N 1
ATOM 779 C CA . THR A 1 99 ? 8.805 -13.906 2.012 1 94.62 99 THR A CA 1
ATOM 780 C C . THR A 1 99 ? 10.133 -13.562 1.351 1 94.62 99 THR A C 1
ATOM 782 O O . THR A 1 99 ? 10.961 -14.438 1.114 1 94.62 99 THR A O 1
ATOM 785 N N . LEU A 1 100 ? 10.305 -12.328 1.099 1 92.38 100 LEU A N 1
ATOM 786 C CA . LEU A 1 100 ? 11.555 -11.898 0.493 1 92.38 100 LEU A CA 1
ATOM 787 C C . LEU A 1 100 ? 12.734 -12.219 1.405 1 92.38 100 LEU A C 1
ATOM 789 O O . LEU A 1 100 ? 12.656 -12.023 2.621 1 92.38 100 LEU A O 1
ATOM 793 N N . VAL A 1 101 ? 13.766 -12.703 0.723 1 93 101 VAL A N 1
ATOM 794 C CA . VAL A 1 101 ? 14.977 -13.008 1.48 1 93 101 VAL A CA 1
ATOM 795 C C . VAL A 1 101 ? 15.641 -11.711 1.938 1 93 101 VAL A C 1
ATOM 797 O O . VAL A 1 101 ? 16.141 -11.633 3.062 1 93 101 VAL A O 1
ATOM 800 N N . ASP A 1 102 ? 15.703 -10.711 0.972 1 87.62 102 ASP A N 1
ATOM 801 C CA . ASP A 1 102 ? 16.312 -9.43 1.303 1 87.62 102 ASP A CA 1
ATOM 802 C C . ASP A 1 102 ? 15.383 -8.273 0.969 1 87.62 102 ASP A C 1
ATOM 804 O O . ASP A 1 102 ? 14.805 -8.227 -0.12 1 87.62 102 ASP A O 1
ATOM 808 N N . GLY A 1 103 ? 15.391 -7.297 2.031 1 80.75 103 GLY A N 1
ATOM 809 C CA . GLY A 1 103 ? 14.688 -6.043 1.798 1 80.75 103 GLY A CA 1
ATOM 810 C C . GLY A 1 103 ? 13.234 -6.09 2.213 1 80.75 103 GLY A C 1
ATOM 811 O O . GLY A 1 103 ? 12.75 -7.121 2.682 1 80.75 103 GLY A O 1
ATOM 812 N N . ASP A 1 104 ? 12.766 -4.746 2.158 1 80.94 104 ASP A N 1
ATOM 813 C CA . ASP A 1 104 ? 11.336 -4.543 2.393 1 80.94 104 ASP A CA 1
ATOM 814 C C . ASP A 1 104 ? 10.586 -4.371 1.077 1 80.94 104 ASP A C 1
ATOM 816 O O . ASP A 1 104 ? 11.055 -3.68 0.17 1 80.94 104 ASP A O 1
ATOM 820 N N . GLY A 1 105 ? 9.93 -5.453 0.567 1 82.44 105 GLY A N 1
ATOM 821 C CA . GLY A 1 105 ? 9.164 -5.34 -0.665 1 82.44 105 GLY A CA 1
ATOM 822 C C . GLY A 1 105 ? 7.723 -5.801 -0.519 1 82.44 105 GLY A C 1
ATOM 823 O O . GLY A 1 105 ? 7.238 -5.992 0.597 1 82.44 105 GLY A O 1
ATOM 824 N N . PRO A 1 106 ? 7.09 -5.73 -1.683 1 90.56 106 PRO A N 1
ATOM 825 C CA . PRO A 1 106 ? 5.688 -6.152 -1.65 1 90.56 106 PRO A CA 1
ATOM 826 C C . PRO A 1 106 ? 5.504 -7.562 -1.095 1 90.56 106 PRO A C 1
ATOM 828 O O . PRO A 1 106 ? 6.414 -8.391 -1.192 1 90.56 106 PRO A O 1
ATOM 831 N N . LYS A 1 107 ? 4.438 -7.719 -0.436 1 92.5 107 LYS A N 1
ATOM 832 C CA . LYS A 1 107 ? 4.051 -9.07 -0.047 1 92.5 107 LYS A CA 1
ATOM 833 C C . LYS A 1 107 ? 3.449 -9.836 -1.228 1 92.5 107 LYS A C 1
ATOM 835 O O . LYS A 1 107 ? 2.684 -9.266 -2.012 1 92.5 107 LYS A O 1
ATOM 840 N N . THR A 1 108 ? 3.822 -11.031 -1.331 1 95.88 108 THR A N 1
ATOM 841 C CA . THR A 1 108 ? 3.314 -11.828 -2.443 1 95.88 108 THR A CA 1
ATOM 842 C C . THR A 1 108 ? 2.816 -13.188 -1.952 1 95.88 108 THR A C 1
ATOM 844 O O . THR A 1 108 ? 3.311 -13.711 -0.953 1 95.88 108 THR A O 1
ATOM 847 N N . TYR A 1 109 ? 1.855 -13.68 -2.65 1 97.25 109 TYR A N 1
ATOM 848 C CA . TYR A 1 109 ? 1.229 -14.977 -2.424 1 97.25 109 TYR A CA 1
ATOM 849 C C . TYR A 1 109 ? 0.892 -15.656 -3.744 1 97.25 109 TYR A C 1
ATOM 851 O O . TYR A 1 109 ? 0.612 -14.992 -4.742 1 97.25 109 TYR A O 1
ATOM 859 N N . TRP A 1 110 ? 0.951 -16.969 -3.682 1 97.56 110 TRP A N 1
ATOM 860 C CA . TRP A 1 110 ? 0.3 -17.656 -4.785 1 97.56 110 TRP A CA 1
ATOM 861 C C . TRP A 1 110 ? -0.549 -18.828 -4.273 1 97.56 110 TRP A C 1
ATOM 863 O O . TRP A 1 110 ? -0.306 -19.344 -3.184 1 97.56 110 TRP A O 1
ATOM 873 N N . THR A 1 111 ? -1.594 -19.156 -5.055 1 98.44 111 THR A N 1
ATOM 874 C CA . THR A 1 111 ? -2.418 -20.328 -4.801 1 98.44 111 THR A CA 1
ATOM 875 C C . THR A 1 111 ? -2.527 -21.203 -6.051 1 98.44 111 THR A C 1
ATOM 877 O O . THR A 1 111 ? -2.473 -20.688 -7.172 1 98.44 111 THR A O 1
ATOM 880 N N . ARG A 1 112 ? -2.654 -22.453 -5.859 1 98.12 112 ARG A N 1
ATOM 881 C CA . ARG A 1 112 ? -2.99 -23.422 -6.906 1 98.12 112 ARG A CA 1
ATOM 882 C C . ARG A 1 112 ? -4.184 -24.281 -6.5 1 98.12 112 ARG A C 1
ATOM 884 O O . ARG A 1 112 ? -4.211 -24.828 -5.398 1 98.12 112 ARG A O 1
ATOM 891 N N . GLU A 1 113 ? -5.07 -24.359 -7.398 1 98.44 113 GLU A N 1
ATOM 892 C CA . GLU A 1 113 ? -6.309 -25.078 -7.121 1 98.44 113 GLU A CA 1
ATOM 893 C C . GLU A 1 113 ? -6.727 -25.938 -8.305 1 98.44 113 GLU A C 1
ATOM 895 O O . GLU A 1 113 ? -6.719 -25.484 -9.453 1 98.44 113 GLU A O 1
ATOM 900 N N . LEU A 1 114 ? -7.105 -27.172 -8 1 97.62 114 LEU A N 1
ATOM 901 C CA . LEU A 1 114 ? -7.676 -28.062 -9.016 1 97.62 114 LEU A CA 1
ATOM 902 C C . LEU A 1 114 ? -9.195 -27.922 -9.062 1 97.62 114 LEU A C 1
ATOM 904 O O . LEU A 1 114 ? -9.867 -28.016 -8.031 1 97.62 114 LEU A O 1
ATOM 908 N N . GLN A 1 115 ? -9.641 -27.609 -10.203 1 96.19 115 GLN A N 1
ATOM 909 C CA . GLN A 1 115 ? -11.07 -27.609 -10.492 1 96.19 115 GLN A CA 1
ATOM 910 C C . GLN A 1 115 ? -11.391 -28.438 -11.734 1 96.19 115 GLN A C 1
ATOM 912 O O . GLN A 1 115 ? -11.312 -27.938 -12.859 1 96.19 115 GLN A O 1
ATOM 917 N N . GLY A 1 116 ? -11.859 -29.656 -11.469 1 91.38 116 GLY A N 1
ATOM 918 C CA . GLY A 1 116 ? -12.016 -30.547 -12.609 1 91.38 116 GLY A CA 1
ATOM 919 C C . GLY A 1 116 ? -10.719 -30.797 -13.359 1 91.38 116 GLY A C 1
ATOM 920 O O . GLY A 1 116 ? -9.727 -31.234 -12.773 1 91.38 116 GLY A O 1
ATOM 921 N N . ASP A 1 117 ? -10.766 -30.484 -14.648 1 92.12 117 ASP A N 1
ATOM 922 C CA . ASP A 1 117 ? -9.578 -30.719 -15.477 1 92.12 117 ASP A CA 1
ATOM 923 C C . ASP A 1 117 ? -8.742 -29.438 -15.594 1 92.12 117 ASP A C 1
ATOM 925 O O . ASP A 1 117 ? -7.914 -29.312 -16.5 1 92.12 117 ASP A O 1
ATOM 929 N N . GLU A 1 118 ? -9.008 -28.562 -14.672 1 96.06 118 GLU A N 1
ATOM 930 C CA . GLU A 1 118 ? -8.289 -27.297 -14.75 1 96.06 118 GLU A CA 1
ATOM 931 C C . GLU A 1 118 ? -7.441 -27.078 -13.5 1 96.06 118 GLU A C 1
ATOM 933 O O . GLU A 1 118 ? -7.797 -27.531 -12.414 1 96.06 118 GLU A O 1
ATOM 938 N N . LEU A 1 119 ? -6.375 -26.484 -13.758 1 97.44 119 LEU A N 1
ATOM 939 C CA . LEU A 1 119 ? -5.508 -25.969 -12.703 1 97.44 119 LEU A CA 1
ATOM 940 C C . LEU A 1 119 ? -5.535 -24.453 -12.664 1 97.44 119 LEU A C 1
ATOM 942 O O . LEU A 1 119 ? -5.195 -23.797 -13.656 1 97.44 119 LEU A O 1
ATOM 946 N N . ILE A 1 120 ? -5.949 -23.891 -11.531 1 98 120 ILE A N 1
ATOM 947 C CA . ILE A 1 120 ? -6.059 -22.438 -11.391 1 98 120 ILE A CA 1
ATOM 948 C C . ILE A 1 120 ? -4.902 -21.906 -10.547 1 98 120 ILE A C 1
ATOM 950 O O . ILE A 1 120 ? -4.754 -22.297 -9.383 1 98 120 ILE A O 1
ATOM 954 N N . LEU A 1 121 ? -4.117 -21.109 -11.195 1 97.19 121 LEU A N 1
ATOM 955 C CA . LEU A 1 121 ? -3.047 -20.391 -10.5 1 97.19 121 LEU A CA 1
ATOM 956 C C . LEU A 1 121 ? -3.439 -18.953 -10.219 1 97.19 121 LEU A C 1
ATOM 958 O O . LEU A 1 121 ? -3.797 -18.219 -11.141 1 97.19 121 LEU A O 1
ATOM 962 N N . VAL A 1 122 ? -3.393 -18.516 -8.906 1 98.06 122 VAL A N 1
ATOM 963 C CA . VAL A 1 122 ? -3.67 -17.125 -8.523 1 98.06 122 VAL A CA 1
ATOM 964 C C . VAL A 1 122 ? -2.439 -16.531 -7.852 1 98.06 122 VAL A C 1
ATOM 966 O O . VAL A 1 122 ? -1.889 -17.109 -6.91 1 98.06 122 VAL A O 1
ATOM 969 N N . ARG A 1 123 ? -2.002 -15.453 -8.375 1 96.75 123 ARG A N 1
ATOM 970 C CA . ARG A 1 123 ? -0.927 -14.68 -7.758 1 96.75 123 ARG A CA 1
ATOM 971 C C . ARG A 1 123 ? -1.44 -13.352 -7.227 1 96.75 123 ARG A C 1
ATOM 973 O O . ARG A 1 123 ? -2.203 -12.656 -7.906 1 96.75 123 ARG A O 1
ATOM 980 N N . THR A 1 124 ? -1.044 -13.062 -5.98 1 97.25 124 THR A N 1
ATOM 981 C CA . THR A 1 124 ? -1.475 -11.828 -5.344 1 97.25 124 THR A CA 1
ATOM 982 C C . THR A 1 124 ? -0.272 -11.016 -4.867 1 97.25 124 THR A C 1
ATOM 984 O O . THR A 1 124 ? 0.652 -11.57 -4.262 1 97.25 124 THR A O 1
ATOM 987 N N . THR A 1 125 ? -0.267 -9.812 -5.23 1 95.88 125 THR A N 1
ATOM 988 C CA . THR A 1 125 ? 0.722 -8.875 -4.711 1 95.88 125 THR A CA 1
ATOM 989 C C . THR A 1 125 ? 0.046 -7.77 -3.906 1 95.88 125 THR A C 1
ATOM 991 O O . THR A 1 125 ? -0.99 -7.238 -4.316 1 95.88 125 THR A O 1
ATOM 994 N N . ILE A 1 126 ? 0.614 -7.516 -2.779 1 94.69 126 ILE A N 1
ATOM 995 C CA . ILE A 1 126 ? 0.161 -6.414 -1.938 1 94.69 126 ILE A CA 1
ATOM 996 C C . ILE A 1 126 ? 1.291 -5.402 -1.757 1 94.69 126 ILE A C 1
ATOM 998 O O . ILE A 1 126 ? 2.35 -5.734 -1.217 1 94.69 126 ILE A O 1
ATOM 1002 N N . VAL A 1 127 ? 1.078 -4.258 -2.244 1 93 127 VAL A N 1
ATOM 1003 C CA . VAL A 1 127 ? 2.055 -3.182 -2.113 1 93 127 VAL A CA 1
ATOM 1004 C C . VAL A 1 127 ? 1.526 -2.117 -1.153 1 93 127 VAL A C 1
ATOM 1006 O O . VAL A 1 127 ? 0.385 -1.67 -1.282 1 93 127 VAL A O 1
ATOM 1009 N N . VAL A 1 128 ? 2.389 -1.819 -0.22 1 93 128 VAL A N 1
ATOM 1010 C CA . VAL A 1 128 ? 2.062 -0.742 0.709 1 93 128 VAL A CA 1
ATOM 1011 C C . VAL A 1 128 ? 3.041 0.416 0.521 1 93 128 VAL A C 1
ATOM 1013 O O . VAL A 1 128 ? 4.258 0.224 0.575 1 93 128 VAL A O 1
ATOM 1016 N N . ILE A 1 129 ? 2.521 1.533 0.245 1 91.5 129 ILE A N 1
ATOM 1017 C CA . ILE A 1 129 ? 3.316 2.75 0.114 1 91.5 129 ILE A CA 1
ATOM 1018 C C . ILE A 1 129 ? 2.957 3.725 1.233 1 91.5 129 ILE A C 1
ATOM 1020 O O . ILE A 1 129 ? 1.78 4.008 1.463 1 91.5 129 ILE A O 1
ATOM 1024 N N . VAL A 1 130 ? 3.979 4.109 1.96 1 95 130 VAL A N 1
ATOM 1025 C CA . VAL A 1 130 ? 3.807 5.113 3.008 1 95 130 VAL A CA 1
ATOM 1026 C C . VAL A 1 130 ? 4.562 6.387 2.633 1 95 130 VAL A C 1
ATOM 1028 O O . VAL A 1 130 ? 5.777 6.355 2.42 1 95 130 VAL A O 1
ATOM 1031 N N . VAL A 1 131 ? 3.875 7.43 2.465 1 96.5 131 VAL A N 1
ATOM 1032 C CA . VAL A 1 131 ? 4.5 8.719 2.188 1 96.5 131 VAL A CA 1
ATOM 1033 C C . VAL A 1 131 ? 4.238 9.68 3.348 1 96.5 131 VAL A C 1
ATOM 1035 O O . VAL A 1 131 ? 3.111 9.773 3.84 1 96.5 131 VAL A O 1
ATOM 1038 N N . VAL A 1 132 ? 5.293 10.352 3.768 1 97.75 132 VAL A N 1
ATOM 1039 C CA . VAL A 1 132 ? 5.219 11.281 4.891 1 97.75 132 VAL A CA 1
ATOM 1040 C C . VAL A 1 132 ? 5.656 12.672 4.441 1 97.75 132 VAL A C 1
ATOM 1042 O O . VAL A 1 132 ? 6.762 12.844 3.92 1 97.75 132 VAL A O 1
ATOM 1045 N N . ASN A 1 133 ? 4.77 13.578 4.594 1 96.69 133 ASN A N 1
ATOM 1046 C CA . ASN A 1 133 ? 5.09 14.992 4.41 1 96.69 133 ASN A CA 1
ATOM 1047 C C . ASN A 1 133 ? 5.258 15.703 5.746 1 96.69 133 ASN A C 1
ATOM 1049 O O . ASN A 1 133 ? 4.426 15.555 6.645 1 96.69 133 ASN A O 1
ATOM 1053 N N . THR A 1 134 ? 6.352 16.422 5.875 1 97.5 134 THR A N 1
ATOM 1054 C CA . THR A 1 134 ? 6.594 17.234 7.062 1 97.5 134 THR A CA 1
ATOM 1055 C C . THR A 1 134 ? 6.703 18.719 6.691 1 97.5 134 THR A C 1
ATOM 1057 O O . THR A 1 134 ? 7.508 19.094 5.836 1 97.5 134 THR A O 1
ATOM 1060 N N . THR A 1 135 ? 5.91 19.5 7.273 1 95.69 135 THR A N 1
ATOM 1061 C CA . THR A 1 135 ? 5.949 20.953 7.105 1 95.69 135 THR A CA 1
ATOM 1062 C C . THR A 1 135 ? 6.234 21.641 8.438 1 95.69 135 THR A C 1
ATOM 1064 O O . THR A 1 135 ? 5.562 21.375 9.438 1 95.69 135 THR A O 1
ATOM 1067 N N . ASN A 1 136 ? 7.16 22.484 8.445 1 96.69 136 ASN A N 1
ATOM 1068 C CA . ASN A 1 136 ? 7.52 23.25 9.641 1 96.69 136 ASN A CA 1
ATOM 1069 C C . ASN A 1 136 ? 7.051 24.688 9.547 1 96.69 136 ASN A C 1
ATOM 1071 O O . ASN A 1 136 ? 7.25 25.344 8.523 1 96.69 136 ASN A O 1
ATOM 1075 N N . PHE A 1 137 ? 6.445 25.109 10.633 1 96.62 137 PHE A N 1
ATOM 1076 C CA . PHE A 1 137 ? 5.992 26.5 10.742 1 96.62 137 PHE A CA 1
ATOM 1077 C C . PHE A 1 137 ? 6.684 27.219 11.891 1 96.62 137 PHE A C 1
ATOM 1079 O O . PHE A 1 137 ? 7.152 26.562 12.836 1 96.62 137 PHE A O 1
ATOM 1086 N N . ARG A 1 138 ? 6.688 28.547 11.742 1 95.62 138 ARG A N 1
ATOM 1087 C CA . ARG A 1 138 ? 7.16 29.391 12.828 1 95.62 138 ARG A CA 1
ATOM 1088 C C . ARG A 1 138 ? 6.117 30.438 13.203 1 95.62 138 ARG A C 1
ATOM 1090 O O . ARG A 1 138 ? 5.426 30.969 12.328 1 95.62 138 ARG A O 1
ATOM 1097 N N . ILE A 1 139 ? 6.148 30.672 14.5 1 93.56 139 ILE A N 1
ATOM 1098 C CA . ILE A 1 139 ? 5.195 31.656 14.992 1 93.56 139 ILE A CA 1
ATOM 1099 C C . ILE A 1 139 ? 5.527 33.031 14.414 1 93.56 139 ILE A C 1
ATOM 1101 O O . ILE A 1 139 ? 6.699 33.406 14.312 1 93.56 139 ILE A O 1
ATOM 1105 N N . TYR A 1 140 ? 4.461 33.562 13.859 1 88.06 140 TYR A N 1
ATOM 1106 C CA . TYR A 1 140 ? 4.59 34.875 13.258 1 88.06 140 TYR A CA 1
ATOM 1107 C C . TYR A 1 140 ? 3.902 35.938 14.117 1 88.06 140 TYR A C 1
ATOM 1109 O O . TYR A 1 140 ? 2.711 35.812 14.414 1 88.06 140 TYR A O 1
ATOM 1117 N N . TYR A 1 141 ? 4.664 36.844 14.805 1 77.62 141 TYR A N 1
ATOM 1118 C CA . TYR A 1 141 ? 4.125 37.906 15.609 1 77.62 141 TYR A CA 1
ATOM 1119 C C . TYR A 1 141 ? 3.945 39.188 14.766 1 77.62 141 TYR A C 1
ATOM 1121 O O . TYR A 1 141 ? 4.793 39.5 13.938 1 77.62 141 TYR A O 1
ATOM 1129 N N . GLN A 1 142 ? 2.742 39.5 14.297 1 59.53 142 GLN A N 1
ATOM 1130 C CA . GLN A 1 142 ? 2.547 40.75 13.578 1 59.53 142 GLN A CA 1
ATOM 1131 C C . GLN A 1 142 ? 3.275 41.906 14.273 1 59.53 142 GLN A C 1
ATOM 1133 O O . GLN A 1 142 ? 3.152 42.094 15.484 1 59.53 142 GLN A O 1
ATOM 1138 N N . GLN A 1 143 ? 4.52 42.219 14.016 1 51 143 GLN A N 1
ATOM 1139 C CA . GLN A 1 143 ? 5.141 43.469 14.484 1 51 143 GLN A CA 1
ATOM 1140 C C . GLN A 1 143 ? 4.172 44.625 14.383 1 51 143 GLN A C 1
ATOM 1142 O O . GLN A 1 143 ? 3.602 44.875 13.32 1 51 143 GLN A O 1
ATOM 1147 N N . THR A 1 144 ? 3.42 44.875 15.367 1 44.78 144 THR A N 1
ATOM 1148 C CA . THR A 1 144 ? 2.812 46.219 15.461 1 44.78 144 THR A CA 1
ATOM 1149 C C . THR A 1 144 ? 3.824 47.281 15.102 1 44.78 144 THR A C 1
ATOM 1151 O O . THR A 1 144 ? 4.887 47.375 15.719 1 44.78 144 THR A O 1
ATOM 1154 N N . ILE A 1 145 ? 4.074 47.625 13.898 1 45.25 145 ILE A N 1
ATOM 1155 C CA . ILE A 1 145 ? 4.734 48.906 13.68 1 45.25 145 ILE A CA 1
ATOM 1156 C C . ILE A 1 145 ? 4.172 49.969 14.641 1 45.25 145 ILE A C 1
ATOM 1158 O O . ILE A 1 145 ? 2.971 50.25 14.617 1 45.25 145 ILE A O 1
ATOM 1162 N N . ARG A 1 146 ? 4.953 50.188 15.742 1 36.69 146 ARG A N 1
ATOM 1163 C CA . ARG A 1 146 ? 4.863 51.5 16.328 1 36.69 146 ARG A CA 1
ATOM 1164 C C . ARG A 1 146 ? 5.383 52.562 15.367 1 36.69 146 ARG A C 1
ATOM 1166 O O . ARG A 1 146 ? 6.379 52.344 14.672 1 36.69 146 ARG A O 1
ATOM 1173 N N . MET B 1 1 ? -1.639 23.375 29.641 1 76.62 1 MET B N 1
ATOM 1174 C CA . MET B 1 1 ? -1.886 22.797 28.312 1 76.62 1 MET B CA 1
ATOM 1175 C C . MET B 1 1 ? -1.206 23.641 27.234 1 76.62 1 MET B C 1
ATOM 1177 O O . MET B 1 1 ? -1.108 24.859 27.344 1 76.62 1 MET B O 1
ATOM 1181 N N . PRO B 1 2 ? -0.461 22.891 26.297 1 86.06 2 PRO B N 1
ATOM 1182 C CA . PRO B 1 2 ? 0.242 23.734 25.312 1 86.06 2 PRO B CA 1
ATOM 1183 C C . PRO B 1 2 ? -0.701 24.656 24.531 1 86.06 2 PRO B C 1
ATOM 1185 O O . PRO B 1 2 ? -1.876 24.312 24.359 1 86.06 2 PRO B O 1
ATOM 1188 N N . ASN B 1 3 ? -0.207 25.766 24.297 1 94.38 3 ASN B N 1
ATOM 1189 C CA . ASN B 1 3 ? -0.97 26.766 23.562 1 94.38 3 ASN B CA 1
ATOM 1190 C C . ASN B 1 3 ? -0.57 26.812 22.094 1 94.38 3 ASN B C 1
ATOM 1192 O O . ASN B 1 3 ? 0.483 27.344 21.734 1 94.38 3 ASN B O 1
ATOM 1196 N N . PHE B 1 4 ? -1.368 26.281 21.234 1 97.25 4 PHE B N 1
ATOM 1197 C CA . PHE B 1 4 ? -1.128 26.234 19.797 1 97.25 4 PHE B CA 1
ATOM 1198 C C . PHE B 1 4 ? -1.575 27.531 19.141 1 97.25 4 PHE B C 1
ATOM 1200 O O . PHE B 1 4 ? -1.318 27.75 17.953 1 97.25 4 PHE B O 1
ATOM 1207 N N . ALA B 1 5 ? -2.236 28.375 19.859 1 96.44 5 ALA B N 1
ATOM 1208 C CA . ALA B 1 5 ? -2.828 29.578 19.281 1 96.44 5 ALA B CA 1
ATOM 1209 C C . ALA B 1 5 ? -1.754 30.5 18.719 1 96.44 5 ALA B C 1
ATOM 1211 O O . ALA B 1 5 ? -0.667 30.625 19.281 1 96.44 5 ALA B O 1
ATOM 1212 N N . GLY B 1 6 ? -2.074 31.125 17.625 1 95.62 6 GLY B N 1
ATOM 1213 C CA . GLY B 1 6 ? -1.158 32.062 17 1 95.62 6 GLY B CA 1
ATOM 1214 C C . GLY B 1 6 ? -1.207 32.031 15.477 1 95.62 6 GLY B C 1
ATOM 1215 O O . GLY B 1 6 ? -2.082 31.391 14.898 1 95.62 6 GLY B O 1
ATOM 1216 N N . THR B 1 7 ? -0.461 32.906 14.898 1 95.81 7 THR B N 1
ATOM 1217 C CA . THR B 1 7 ? -0.266 32.938 13.453 1 95.81 7 THR B CA 1
ATOM 1218 C C . THR B 1 7 ? 1.081 32.312 13.086 1 95.81 7 THR B C 1
ATOM 1220 O O . THR B 1 7 ? 2.109 32.656 13.672 1 95.81 7 THR B O 1
ATOM 1223 N N . TRP B 1 8 ? 0.913 31.359 12.195 1 95.56 8 TRP B N 1
ATOM 1224 C CA . TRP B 1 8 ? 2.084 30.547 11.867 1 95.56 8 TRP B CA 1
ATOM 1225 C C . TRP B 1 8 ? 2.453 30.703 10.398 1 95.56 8 TRP B C 1
ATOM 1227 O O . TRP B 1 8 ? 1.58 30.703 9.523 1 95.56 8 TRP B O 1
ATOM 1237 N N . LYS B 1 9 ? 3.75 30.859 10.18 1 92.81 9 LYS B N 1
ATOM 1238 C CA . LYS B 1 9 ? 4.281 30.969 8.82 1 92.81 9 LYS B CA 1
ATOM 1239 C C . LYS B 1 9 ? 5.176 29.766 8.484 1 92.81 9 LYS B C 1
ATOM 1241 O O . LYS B 1 9 ? 5.996 29.359 9.305 1 92.81 9 LYS B O 1
ATOM 1246 N N . MET B 1 10 ? 5.051 29.281 7.281 1 94.5 10 MET B N 1
ATOM 1247 C CA . MET B 1 10 ? 5.797 28.094 6.883 1 94.5 10 MET B CA 1
ATOM 1248 C C . MET B 1 10 ? 7.285 28.406 6.766 1 94.5 10 MET B C 1
ATOM 1250 O O . MET B 1 10 ? 7.672 29.438 6.211 1 94.5 10 MET B O 1
ATOM 1254 N N . LYS B 1 11 ? 8.031 27.516 7.277 1 93.88 11 LYS B N 1
ATOM 1255 C CA . LYS B 1 11 ? 9.484 27.594 7.176 1 93.88 11 LYS B CA 1
ATOM 1256 C C . LYS B 1 11 ? 10.008 26.641 6.113 1 93.88 11 LYS B C 1
ATOM 1258 O O . LYS B 1 11 ? 10.914 26.984 5.348 1 93.88 11 LYS B O 1
ATOM 1263 N N . SER B 1 12 ? 9.453 25.453 6.09 1 93.94 12 SER B N 1
ATOM 1264 C CA . SER B 1 12 ? 9.898 24.422 5.152 1 93.94 12 SER B CA 1
ATOM 1265 C C . SER B 1 12 ? 8.836 23.344 4.977 1 93.94 12 SER B C 1
ATOM 1267 O O . SER B 1 12 ? 7.949 23.203 5.824 1 93.94 12 SER B O 1
ATOM 1269 N N . SER B 1 13 ? 8.945 22.609 3.867 1 94.31 13 SER B N 1
ATOM 1270 C CA . SER B 1 13 ? 8.086 21.469 3.576 1 94.31 13 SER B CA 1
ATOM 1271 C C . SER B 1 13 ? 8.812 20.438 2.717 1 94.31 13 SER B C 1
ATOM 1273 O O . SER B 1 13 ? 9.516 20.797 1.769 1 94.31 13 SER B O 1
ATOM 1275 N N . GLU B 1 14 ? 8.586 19.203 3.129 1 95.56 14 GLU B N 1
ATOM 1276 C CA . GLU B 1 14 ? 9.258 18.125 2.398 1 95.56 14 GLU B CA 1
ATOM 1277 C C . GLU B 1 14 ? 8.258 17.062 1.932 1 95.56 14 GLU B C 1
ATOM 1279 O O . GLU B 1 14 ? 7.316 16.734 2.658 1 95.56 14 GLU B O 1
ATOM 1284 N N . ASN B 1 15 ? 8.406 16.609 0.728 1 95.94 15 ASN B N 1
ATOM 1285 C CA . ASN B 1 15 ? 7.711 15.453 0.189 1 95.94 15 ASN B CA 1
ATOM 1286 C C . ASN B 1 15 ? 6.227 15.727 -0.018 1 95.94 15 ASN B C 1
ATOM 1288 O O . ASN B 1 15 ? 5.395 14.828 0.12 1 95.94 15 ASN B O 1
ATOM 1292 N N . PHE B 1 16 ? 5.914 16.969 -0.234 1 93.44 16 PHE B N 1
ATOM 1293 C CA . PHE B 1 16 ? 4.504 17.312 -0.411 1 93.44 16 PHE B CA 1
ATOM 1294 C C . PHE B 1 16 ? 3.977 16.75 -1.729 1 93.44 16 PHE B C 1
ATOM 1296 O O . PHE B 1 16 ? 2.928 16.109 -1.762 1 93.44 16 PHE B O 1
ATOM 1303 N N . ASP B 1 17 ? 4.707 17 -2.77 1 93.5 17 ASP B N 1
ATOM 1304 C CA . ASP B 1 17 ? 4.289 16.516 -4.078 1 93.5 17 ASP B CA 1
ATOM 1305 C C . ASP B 1 17 ? 4.188 14.984 -4.082 1 93.5 17 ASP B C 1
ATOM 1307 O O . ASP B 1 17 ? 3.234 14.43 -4.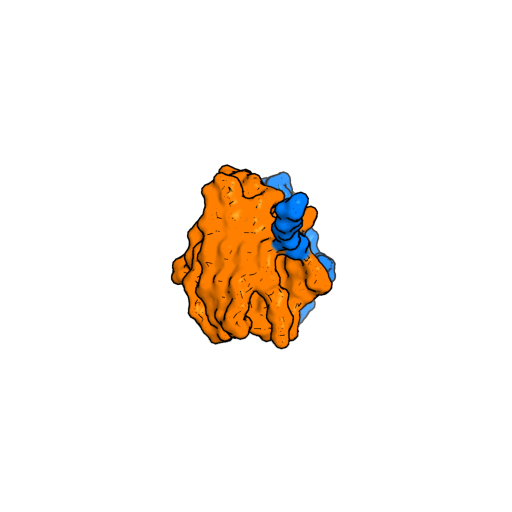629 1 93.5 17 ASP B O 1
ATOM 1311 N N . GLU B 1 18 ? 5.121 14.273 -3.508 1 94.88 18 GLU B N 1
ATOM 1312 C CA . GLU B 1 18 ? 5.094 12.82 -3.404 1 94.88 18 GLU B CA 1
ATOM 1313 C C . GLU B 1 18 ? 3.854 12.336 -2.66 1 94.88 18 GLU B C 1
ATOM 1315 O O . GLU B 1 18 ? 3.252 11.328 -3.029 1 94.88 18 GLU B O 1
ATOM 1320 N N . LEU B 1 19 ? 3.525 13.07 -1.628 1 95.25 19 LEU B N 1
ATOM 1321 C CA . LEU B 1 19 ? 2.326 12.742 -0.865 1 95.25 19 LEU B CA 1
ATOM 1322 C C . LEU B 1 19 ? 1.083 12.82 -1.746 1 95.25 19 LEU B C 1
ATOM 1324 O O . LEU B 1 19 ? 0.275 11.883 -1.771 1 95.25 19 LEU B O 1
ATOM 1328 N N . LEU B 1 20 ? 0.953 13.867 -2.475 1 93.19 20 LEU B N 1
ATOM 1329 C CA . LEU B 1 20 ? -0.22 14.055 -3.322 1 93.19 20 LEU B CA 1
ATOM 1330 C C . LEU B 1 20 ? -0.276 12.984 -4.41 1 93.19 20 LEU B C 1
ATOM 1332 O O . LEU B 1 20 ? -1.356 12.508 -4.758 1 93.19 20 LEU B O 1
ATOM 1336 N N . LYS B 1 21 ? 0.863 12.672 -4.965 1 92.88 21 LYS B N 1
ATOM 1337 C CA . LYS B 1 21 ? 0.934 11.609 -5.965 1 92.88 21 LYS B CA 1
ATOM 1338 C C . LYS B 1 21 ? 0.415 10.289 -5.402 1 92.88 21 LYS B C 1
ATOM 1340 O O . LYS B 1 21 ? -0.365 9.594 -6.055 1 92.88 21 LYS B O 1
ATOM 1345 N N . ALA B 1 22 ? 0.841 9.992 -4.215 1 92.56 22 ALA B N 1
ATOM 1346 C CA . ALA B 1 22 ? 0.403 8.758 -3.562 1 92.56 22 ALA B CA 1
ATOM 1347 C C . ALA B 1 22 ? -1.105 8.773 -3.332 1 92.56 22 ALA B C 1
ATOM 1349 O O . ALA B 1 22 ? -1.758 7.727 -3.41 1 92.56 22 ALA B O 1
ATOM 1350 N N . LEU B 1 23 ? -1.627 9.961 -3.107 1 92.19 23 LEU B N 1
ATOM 1351 C CA . LEU B 1 23 ? -3.059 10.109 -2.871 1 92.19 23 LEU B CA 1
ATOM 1352 C C . LEU B 1 23 ? -3.84 10 -4.176 1 92.19 23 LEU B C 1
ATOM 1354 O O . LEU B 1 23 ? -5.07 9.992 -4.172 1 92.19 23 LEU B O 1
ATOM 1358 N N . GLY B 1 24 ? -3.135 9.977 -5.273 1 89.44 24 GLY B N 1
ATOM 1359 C CA . GLY B 1 24 ? -3.785 9.867 -6.566 1 89.44 24 GLY B CA 1
ATOM 1360 C C . GLY B 1 24 ? -4.238 11.203 -7.125 1 89.44 24 GLY B C 1
ATOM 1361 O O . GLY B 1 24 ? -5.145 11.258 -7.957 1 89.44 24 GLY B O 1
ATOM 1362 N N . VAL B 1 25 ? -3.678 12.203 -6.645 1 90.69 25 VAL B N 1
ATOM 1363 C CA . VAL B 1 25 ? -4.016 13.531 -7.148 1 90.69 25 VAL B CA 1
ATOM 1364 C C . VAL B 1 25 ? -3.352 13.758 -8.5 1 90.69 25 VAL B C 1
ATOM 1366 O O . VAL B 1 25 ? -2.166 13.461 -8.672 1 90.69 25 VAL B O 1
ATOM 1369 N N . ASN B 1 26 ? -4.113 14.211 -9.406 1 91.12 26 ASN B N 1
ATOM 1370 C CA . ASN B 1 26 ? -3.578 14.406 -10.75 1 91.12 26 ASN B CA 1
ATOM 1371 C C . ASN B 1 26 ? -2.557 15.539 -10.789 1 91.12 26 ASN B C 1
ATOM 1373 O O . ASN B 1 26 ? -2.43 16.297 -9.82 1 91.12 26 ASN B O 1
ATOM 1377 N N . ALA B 1 27 ? -1.793 15.617 -11.867 1 92.12 27 ALA B N 1
ATOM 1378 C CA . ALA B 1 27 ? -0.669 16.547 -11.984 1 92.12 27 ALA B CA 1
ATOM 1379 C C . ALA B 1 27 ? -1.139 18 -11.883 1 92.12 27 ALA B C 1
ATOM 1381 O O . ALA B 1 27 ? -0.469 18.828 -11.266 1 92.12 27 ALA B O 1
ATOM 1382 N N . MET B 1 28 ? -2.256 18.297 -12.453 1 89 28 MET B N 1
ATOM 1383 C CA . MET B 1 28 ? -2.768 19.656 -12.445 1 89 28 MET B CA 1
ATOM 1384 C C . MET B 1 28 ? -3.141 20.094 -11.023 1 89 28 MET B C 1
ATOM 1386 O O . MET B 1 28 ? -2.701 21.141 -10.555 1 89 28 MET B O 1
ATOM 1390 N N . LEU B 1 29 ? -3.877 19.312 -10.391 1 86 29 LEU B N 1
ATOM 1391 C CA . LEU B 1 29 ? -4.281 19.641 -9.023 1 86 29 LEU B CA 1
ATOM 1392 C C . LEU B 1 29 ? -3.072 19.656 -8.094 1 86 29 LEU B C 1
ATOM 1394 O O . LEU B 1 29 ? -3.031 20.438 -7.145 1 86 29 LEU B O 1
ATOM 1398 N N . ARG B 1 30 ? -2.059 18.812 -8.383 1 90.94 30 ARG B N 1
ATOM 1399 C CA . ARG B 1 30 ? -0.833 18.828 -7.594 1 90.94 30 ARG B CA 1
ATOM 1400 C C . ARG B 1 30 ? -0.107 20.172 -7.738 1 90.94 30 ARG B C 1
ATOM 1402 O O . ARG B 1 30 ? 0.425 20.703 -6.762 1 90.94 30 ARG B O 1
ATOM 1409 N N . LYS B 1 31 ? -0.053 20.641 -8.906 1 87.56 31 LYS B N 1
ATOM 1410 C CA . LYS B 1 31 ? 0.573 21.938 -9.141 1 87.56 31 LYS B CA 1
ATOM 1411 C C . LYS B 1 31 ? -0.15 23.047 -8.375 1 87.56 31 LYS B C 1
ATOM 1413 O O . LYS B 1 31 ? 0.489 23.906 -7.762 1 87.56 31 LYS B O 1
ATOM 1418 N N . VAL B 1 32 ? -1.394 23.062 -8.391 1 82.81 32 VAL B N 1
ATOM 1419 C CA . VAL B 1 32 ? -2.203 24.047 -7.68 1 82.81 32 VAL B CA 1
ATOM 1420 C C . VAL B 1 32 ? -1.964 23.922 -6.176 1 82.81 32 VAL B C 1
ATOM 1422 O O . VAL B 1 32 ? -1.708 24.922 -5.5 1 82.81 32 VAL B O 1
ATOM 1425 N N . ALA B 1 33 ? -2.037 22.688 -5.703 1 83.75 33 ALA B N 1
ATOM 1426 C CA . ALA B 1 33 ? -1.834 22.438 -4.281 1 83.75 33 ALA B CA 1
ATOM 1427 C C . ALA B 1 33 ? -0.428 22.844 -3.846 1 83.75 33 ALA B C 1
ATOM 1429 O O . ALA B 1 33 ? -0.246 23.422 -2.77 1 83.75 33 ALA B O 1
ATOM 1430 N N . GLY B 1 34 ? 0.526 22.531 -4.641 1 84.06 34 GLY B N 1
ATOM 1431 C CA . GLY B 1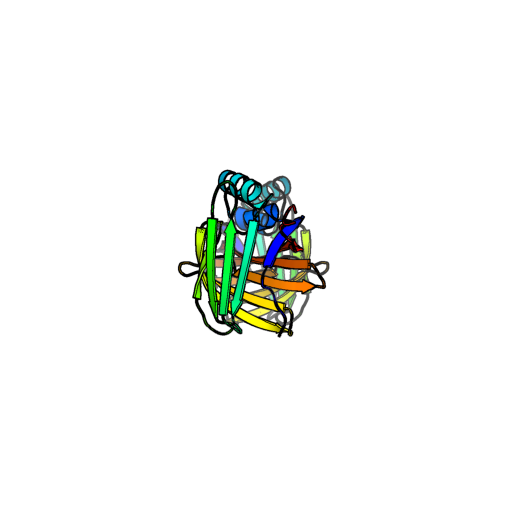 34 ? 1.899 22.922 -4.363 1 84.06 34 GLY B CA 1
ATOM 1432 C C . GLY B 1 34 ? 2.084 24.422 -4.273 1 84.06 34 GLY B C 1
ATOM 1433 O O . GLY B 1 34 ? 2.764 24.922 -3.369 1 84.06 34 GLY B O 1
ATOM 1434 N N . ALA B 1 35 ? 1.493 25.094 -5.234 1 81.31 35 ALA B N 1
ATOM 1435 C CA . ALA B 1 35 ? 1.562 26.562 -5.211 1 81.31 35 ALA B CA 1
ATOM 1436 C C . ALA B 1 35 ? 0.859 27.125 -3.982 1 81.31 35 ALA B C 1
ATOM 1438 O O . ALA B 1 35 ? 1.358 28.062 -3.348 1 81.31 35 ALA B O 1
ATOM 1439 N N . ALA B 1 36 ? -0.263 26.531 -3.666 1 76.44 36 ALA B N 1
ATOM 1440 C CA . ALA B 1 36 ? -1.025 26.969 -2.498 1 76.44 36 ALA B CA 1
ATOM 1441 C C . ALA B 1 36 ? -0.257 26.688 -1.209 1 76.44 36 ALA B C 1
ATOM 1443 O O . ALA B 1 36 ? -0.307 27.484 -0.268 1 76.44 36 ALA B O 1
ATOM 1444 N N . ALA B 1 37 ? 0.463 25.625 -1.297 1 76.62 37 ALA B N 1
ATOM 1445 C CA . ALA B 1 37 ? 1.163 25.172 -0.1 1 76.62 37 ALA B CA 1
ATOM 1446 C C . ALA B 1 37 ? 2.49 25.906 0.073 1 76.62 37 ALA B C 1
ATOM 1448 O O . ALA B 1 37 ? 3.164 25.75 1.095 1 76.62 37 ALA B O 1
ATOM 1449 N N . SER B 1 38 ? 2.783 26.719 -0.871 1 80.81 38 SER B N 1
ATOM 1450 C CA . SER B 1 38 ? 4.094 27.359 -0.833 1 80.81 38 SER B CA 1
ATOM 1451 C C . SER B 1 38 ? 4.129 28.5 0.193 1 80.81 38 SER B C 1
ATOM 1453 O O . SER B 1 38 ? 5.195 28.844 0.708 1 80.81 38 SER B O 1
ATOM 1455 N N . LYS B 1 39 ? 3.102 29.172 0.432 1 84.75 39 LYS B N 1
ATOM 1456 C CA . LYS B 1 39 ? 3.102 30.219 1.44 1 84.75 39 LYS B CA 1
ATOM 1457 C C . LYS B 1 39 ? 1.777 30.266 2.197 1 84.75 39 LYS B C 1
ATOM 1459 O O . LYS B 1 39 ? 1.061 31.266 2.158 1 84.75 39 LYS B O 1
ATOM 1464 N N . PRO B 1 40 ? 1.526 29.203 2.877 1 88.62 40 PRO B N 1
ATOM 1465 C CA . PRO B 1 40 ? 0.262 29.203 3.617 1 88.62 40 PRO B CA 1
ATOM 1466 C C . PRO B 1 40 ? 0.3 30.094 4.852 1 88.62 40 PRO B C 1
ATOM 1468 O O . PRO B 1 40 ? 1.337 30.203 5.508 1 88.62 40 PRO B O 1
ATOM 1471 N N . HIS B 1 41 ? -0.779 30.906 5.031 1 85.5 41 HIS B N 1
ATOM 1472 C CA . HIS B 1 41 ? -1.039 31.594 6.293 1 85.5 41 HIS B CA 1
ATOM 1473 C C . HIS B 1 41 ? -1.92 30.75 7.203 1 85.5 41 HIS B C 1
ATOM 1475 O O . HIS B 1 41 ? -3.068 30.453 6.867 1 85.5 41 HIS B O 1
ATOM 1481 N N . VAL B 1 42 ? -1.356 30.375 8.328 1 93.75 42 VAL B N 1
ATOM 1482 C CA . VAL B 1 42 ? -2.105 29.5 9.227 1 93.75 42 VAL B CA 1
ATOM 1483 C C . VAL B 1 42 ? -2.436 30.234 10.516 1 93.75 42 VAL B C 1
ATOM 1485 O O . VAL B 1 42 ? -1.54 30.75 11.195 1 93.75 42 VAL B O 1
ATOM 1488 N N . GLU B 1 43 ? -3.664 30.281 10.789 1 96.19 43 GLU B N 1
ATOM 1489 C CA . GLU B 1 43 ? -4.148 30.844 12.047 1 96.19 43 GLU B CA 1
ATOM 1490 C C . GLU B 1 43 ? -4.805 29.766 12.906 1 96.19 43 GLU B C 1
ATOM 1492 O O . GLU B 1 43 ? -5.684 29.047 12.438 1 96.19 43 GLU B O 1
ATOM 1497 N N . ILE B 1 44 ? -4.414 29.734 14.117 1 97.38 44 ILE B N 1
ATOM 1498 C CA . ILE B 1 44 ? -5.012 28.781 15.047 1 97.38 44 ILE B CA 1
ATOM 1499 C C . ILE B 1 44 ? -5.609 29.516 16.234 1 97.38 44 ILE B C 1
ATOM 1501 O O . ILE B 1 44 ? -4.949 30.375 16.844 1 97.38 44 ILE B O 1
ATOM 1505 N N . ARG B 1 45 ? -6.828 29.203 16.484 1 97.94 45 ARG B N 1
ATOM 1506 C CA . ARG B 1 45 ? -7.484 29.594 17.734 1 97.94 45 ARG B CA 1
ATOM 1507 C C . ARG B 1 45 ? -7.777 28.375 18.609 1 97.94 45 ARG B C 1
ATOM 1509 O O . ARG B 1 45 ? -8.266 27.359 18.109 1 97.94 45 ARG B O 1
ATOM 1516 N N . GLN B 1 46 ? -7.434 28.5 19.844 1 97.69 46 GLN B N 1
ATOM 1517 C CA . GLN B 1 46 ? -7.605 27.375 20.766 1 97.69 46 GLN B CA 1
ATOM 1518 C C . GLN B 1 46 ? -8.32 27.828 22.031 1 97.69 46 GLN B C 1
ATOM 1520 O O . GLN B 1 46 ? -7.938 28.828 22.656 1 97.69 46 GLN B O 1
ATOM 1525 N N . ASP B 1 47 ? -9.359 27.141 22.359 1 97.19 47 ASP B N 1
ATOM 1526 C CA . ASP B 1 47 ? -10.047 27.281 23.641 1 97.19 47 ASP B CA 1
ATOM 1527 C C . ASP B 1 47 ? -10.141 25.938 24.359 1 97.19 47 ASP B C 1
ATOM 1529 O O . ASP B 1 47 ? -11.109 25.203 24.172 1 97.19 47 ASP B O 1
ATOM 1533 N N . GLY B 1 48 ? -9.164 25.75 25.203 1 94.56 48 GLY B N 1
ATOM 1534 C CA . GLY B 1 48 ? -9.086 24.422 25.797 1 94.56 48 GLY B CA 1
ATOM 1535 C C . GLY B 1 48 ? -8.906 23.312 24.766 1 94.56 48 GLY B C 1
ATOM 1536 O O . GLY B 1 48 ? -7.902 23.281 24.047 1 94.56 48 GLY B O 1
ATOM 1537 N N . GLU B 1 49 ? -9.992 22.469 24.703 1 96.75 49 GLU B N 1
ATOM 1538 C CA . GLU B 1 49 ? -9.945 21.344 23.766 1 96.75 49 GLU B CA 1
ATOM 1539 C C . GLU B 1 49 ? -10.609 21.703 22.438 1 96.75 49 GLU B C 1
ATOM 1541 O O . GLU B 1 49 ? -10.711 20.859 21.547 1 96.75 49 GLU B O 1
ATOM 1546 N N . GLN B 1 50 ? -11.008 22.891 22.328 1 97.94 50 GLN B N 1
ATOM 1547 C CA . GLN B 1 50 ? -11.641 23.359 21.094 1 97.94 50 GLN B CA 1
ATOM 1548 C C 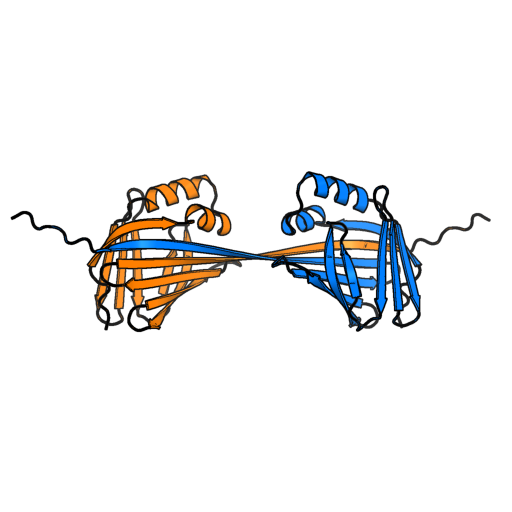. GLN B 1 50 ? -10.641 24.078 20.203 1 97.94 50 GLN B C 1
ATOM 1550 O O . GLN B 1 50 ? -9.938 25 20.656 1 97.94 50 GLN B O 1
ATOM 1555 N N . PHE B 1 51 ? -10.641 23.609 18.938 1 98.06 51 PHE B N 1
ATOM 1556 C CA . PHE B 1 51 ? -9.695 24.203 18 1 98.06 51 PHE B CA 1
ATOM 1557 C C . PHE B 1 51 ? -10.414 24.75 16.766 1 98.06 51 PHE B C 1
ATOM 1559 O O . PHE B 1 51 ? -11.352 24.125 16.266 1 98.06 51 PHE B O 1
ATOM 1566 N N . TYR B 1 52 ? -9.922 25.891 16.312 1 98.06 52 TYR B N 1
ATOM 1567 C CA . TYR B 1 52 ? -10.211 26.453 15 1 98.06 52 TYR B CA 1
ATOM 1568 C C . TYR B 1 52 ? -8.93 26.734 14.234 1 98.06 52 TYR B C 1
ATOM 1570 O O . TYR B 1 52 ? -8.047 27.438 14.734 1 98.06 52 TYR B O 1
ATOM 1578 N N . ILE B 1 53 ? -8.828 26.156 13.055 1 96.56 53 ILE B N 1
ATOM 1579 C CA . ILE B 1 53 ? -7.637 26.359 12.242 1 96.56 53 ILE B CA 1
ATOM 1580 C C . ILE B 1 53 ? -8.031 26.859 10.859 1 96.56 53 ILE B C 1
ATOM 1582 O O . ILE B 1 53 ? -8.836 26.219 10.172 1 96.56 53 ILE B O 1
ATOM 1586 N N . LYS B 1 54 ? -7.457 27.938 10.562 1 94.69 54 LYS B N 1
ATOM 1587 C CA . LYS B 1 54 ? -7.68 28.547 9.258 1 94.69 54 LYS B CA 1
ATOM 1588 C C . LYS B 1 54 ? -6.383 28.609 8.453 1 94.69 54 LYS B C 1
ATOM 1590 O O . LYS B 1 54 ? -5.375 29.141 8.93 1 94.69 54 LYS B O 1
ATOM 1595 N N . THR B 1 55 ? -6.367 27.984 7.289 1 90.38 55 THR B N 1
ATOM 1596 C CA . THR B 1 55 ? -5.234 28.016 6.371 1 90.38 55 THR B CA 1
ATOM 1597 C C . THR B 1 55 ? -5.594 28.766 5.09 1 90.38 55 THR B C 1
ATOM 1599 O O . THR B 1 55 ? -6.469 28.328 4.336 1 90.38 55 THR B O 1
ATOM 1602 N N . SER B 1 56 ? -4.918 29.797 4.949 1 88.69 56 SER B N 1
ATOM 1603 C CA . SER B 1 56 ? -5.176 30.641 3.787 1 88.69 56 SER B CA 1
ATOM 1604 C C . SER B 1 56 ? -4.004 30.609 2.811 1 88.69 56 SER B C 1
ATOM 1606 O O . SER B 1 56 ? -2.85 30.766 3.211 1 88.69 56 SER B O 1
ATOM 1608 N N . THR B 1 57 ? -4.383 30.281 1.621 1 83.44 57 THR B N 1
ATOM 1609 C CA . THR B 1 57 ? -3.416 30.375 0.531 1 83.44 57 THR B CA 1
ATOM 1610 C C . THR B 1 57 ? -3.918 31.312 -0.555 1 83.44 57 THR B C 1
ATOM 1612 O O . THR B 1 57 ? -4.988 31.906 -0.42 1 83.44 57 THR B O 1
ATOM 1615 N N . THR B 1 58 ? -3.051 31.547 -1.594 1 78.81 58 THR B N 1
ATOM 1616 C CA . THR B 1 58 ? -3.424 32.438 -2.676 1 78.81 58 THR B CA 1
ATOM 1617 C C . THR B 1 58 ? -4.613 31.891 -3.455 1 78.81 58 THR B C 1
ATOM 1619 O O . THR B 1 58 ? -5.348 32.656 -4.094 1 78.81 58 THR B O 1
ATOM 1622 N N . VAL B 1 59 ? -4.891 30.609 -3.361 1 77.25 59 VAL B N 1
ATOM 1623 C CA . VAL B 1 59 ? -5.887 30.047 -4.262 1 77.25 59 VAL B CA 1
ATOM 1624 C C . VAL B 1 59 ? -7.062 29.5 -3.457 1 77.25 59 VAL B C 1
ATOM 1626 O O . VAL B 1 59 ? -8.141 29.25 -4.008 1 77.25 59 VAL B O 1
ATOM 1629 N N . ARG B 1 60 ? -6.832 29.219 -2.232 1 79.06 60 ARG B N 1
ATOM 1630 C CA . ARG B 1 60 ? -7.93 28.609 -1.485 1 79.06 60 ARG B CA 1
ATOM 1631 C C . ARG B 1 60 ? -7.742 28.797 0.015 1 79.06 60 ARG B C 1
ATOM 1633 O O . ARG B 1 60 ? -6.613 28.922 0.495 1 79.06 60 ARG B O 1
ATOM 1640 N N . THR B 1 61 ? -8.844 29 0.692 1 85.94 61 THR B N 1
ATOM 1641 C CA . THR B 1 61 ? -8.852 29.016 2.15 1 85.94 61 THR B CA 1
ATOM 1642 C C . THR B 1 61 ? -9.602 27.812 2.699 1 85.94 61 THR B C 1
ATOM 1644 O O . THR B 1 61 ? -10.672 27.453 2.205 1 85.94 61 THR B O 1
ATOM 1647 N N . THR B 1 62 ? -8.938 27.078 3.586 1 86.5 62 THR B N 1
ATOM 1648 C CA . THR B 1 62 ? -9.594 25.969 4.254 1 86.5 62 THR B CA 1
ATOM 1649 C C . THR B 1 62 ? -9.734 26.234 5.75 1 86.5 62 THR B C 1
ATOM 1651 O O . THR B 1 62 ? -8.898 26.922 6.34 1 86.5 62 THR B O 1
ATOM 1654 N N . GLU B 1 63 ? -10.812 25.688 6.328 1 93.38 63 GLU B N 1
ATOM 1655 C CA . GLU B 1 63 ? -11.055 25.812 7.762 1 93.38 63 GLU B CA 1
ATOM 1656 C C . GLU B 1 63 ? -11.492 24.484 8.359 1 93.38 63 GLU B C 1
ATOM 1658 O O . GLU B 1 63 ? -12.258 23.734 7.746 1 93.38 63 GLU B O 1
ATOM 1663 N N . ILE B 1 64 ? -10.938 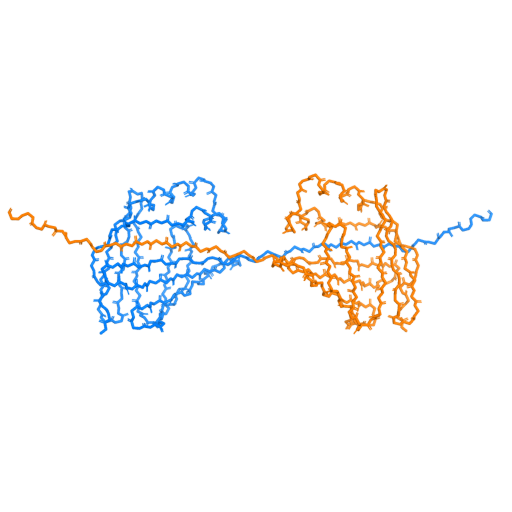24.281 9.516 1 95.75 64 ILE B N 1
ATOM 1664 C CA . ILE B 1 64 ? -11.438 23.141 10.273 1 95.75 64 ILE B CA 1
ATOM 1665 C C . ILE B 1 64 ? -11.711 23.562 11.719 1 95.75 64 ILE B C 1
ATOM 1667 O O . ILE B 1 64 ? -11 24.406 12.266 1 95.75 64 ILE B O 1
ATOM 1671 N N . ASN B 1 65 ? -12.773 23.078 12.195 1 97.44 65 ASN B N 1
ATOM 1672 C CA . ASN B 1 65 ? -13.227 23.234 13.57 1 97.44 65 ASN B CA 1
ATOM 1673 C C . ASN B 1 65 ? -13.453 21.875 14.242 1 97.44 65 ASN B C 1
ATOM 1675 O O . ASN B 1 65 ? -14.219 21.047 13.742 1 97.44 65 ASN B O 1
ATOM 1679 N N . PHE B 1 66 ? -12.773 21.766 15.414 1 98.44 66 PHE B N 1
ATOM 1680 C CA . PHE B 1 66 ? -12.961 20.453 16.031 1 98.44 66 PHE B CA 1
ATOM 1681 C C . PHE B 1 66 ? -12.672 20.5 17.516 1 98.44 66 PHE B C 1
ATOM 1683 O O . PHE B 1 66 ? -12.031 21.438 18 1 98.44 66 PHE B O 1
ATOM 1690 N N . HIS B 1 67 ? -13.18 19.531 18.219 1 98.31 67 HIS B N 1
ATOM 1691 C CA . HIS B 1 67 ? -12.906 19.266 19.625 1 98.31 67 HIS B CA 1
ATOM 1692 C C . HIS B 1 67 ? -12.094 18 19.797 1 98.31 67 HIS B C 1
ATOM 1694 O O . HIS B 1 67 ? -12.453 16.938 19.266 1 98.31 67 HIS B O 1
ATOM 1700 N N . ILE B 1 68 ? -11.023 18.203 20.516 1 98 68 ILE B N 1
ATOM 1701 C CA . ILE B 1 68 ? -10.188 17.031 20.734 1 98 68 ILE B CA 1
ATOM 1702 C C . ILE B 1 68 ? -11.039 15.891 21.281 1 98 68 ILE B C 1
ATOM 1704 O O . ILE B 1 68 ? -11.844 16.094 22.203 1 98 68 ILE B O 1
ATOM 1708 N N . GLY B 1 69 ? -10.883 14.711 20.688 1 98.06 69 GLY B N 1
ATOM 1709 C CA . GLY B 1 69 ? -11.594 13.531 21.141 1 98.06 69 GLY B CA 1
ATOM 1710 C C . GLY B 1 69 ? -12.953 13.359 20.484 1 98.06 69 GLY B C 1
ATOM 1711 O O . GLY B 1 69 ? -13.648 12.383 20.75 1 98.06 69 GLY B O 1
ATOM 1712 N N . GLN B 1 70 ? -13.312 14.289 19.641 1 98.56 70 GLN B N 1
ATOM 1713 C CA . GLN B 1 70 ? -14.586 14.195 18.938 1 98.56 70 GLN B CA 1
ATOM 1714 C C . GLN B 1 70 ? -14.375 14.18 17.438 1 98.56 70 GLN B C 1
ATOM 1716 O O . GLN B 1 70 ? -13.539 14.914 16.906 1 98.56 70 GLN B O 1
ATOM 1721 N N . GLU B 1 71 ? -15.195 13.383 16.844 1 98.25 71 GLU B N 1
ATOM 1722 C CA . GLU B 1 71 ? -15.148 13.336 15.383 1 98.25 71 GLU B CA 1
ATOM 1723 C C . GLU B 1 71 ? -15.664 14.625 14.773 1 98.25 71 GLU B C 1
ATOM 1725 O O . GLU B 1 71 ? -16.562 15.266 15.32 1 98.25 71 GLU B O 1
ATOM 1730 N N . PHE B 1 72 ? -15.172 14.984 13.625 1 98.25 72 PHE B N 1
ATOM 1731 C CA . PHE B 1 72 ? -15.617 16.172 12.914 1 98.25 72 PHE B CA 1
ATOM 1732 C C . PHE B 1 72 ? -15.477 15.992 11.406 1 98.25 72 PHE B C 1
ATOM 1734 O O . PHE B 1 72 ? -14.758 15.102 10.953 1 98.25 72 PHE B O 1
ATOM 1741 N N . ASP B 1 73 ? -16.172 16.812 10.672 1 96.56 73 ASP B N 1
ATOM 1742 C CA . ASP B 1 73 ? -16.094 16.781 9.211 1 96.56 73 ASP B CA 1
ATOM 1743 C C . ASP B 1 73 ? -14.906 17.594 8.711 1 96.56 73 ASP B C 1
ATOM 1745 O O . ASP B 1 73 ? -14.648 18.703 9.203 1 96.56 73 ASP B O 1
ATOM 1749 N N . GLU B 1 74 ? -14.211 17 7.766 1 95.19 74 GLU B N 1
ATOM 1750 C CA . GLU B 1 74 ? -13.039 17.656 7.172 1 95.19 74 GLU B CA 1
ATOM 1751 C C . GLU B 1 74 ? -13.008 17.438 5.66 1 95.19 74 GLU B C 1
ATOM 1753 O O . GLU B 1 74 ? -13.242 16.328 5.172 1 95.19 74 GLU B O 1
ATOM 1758 N N . GLU B 1 75 ? -12.742 18.547 5.027 1 89.25 75 GLU B N 1
ATOM 1759 C CA . GLU B 1 75 ? -12.391 18.438 3.613 1 89.25 75 GLU B CA 1
ATOM 1760 C C . GLU B 1 75 ? -10.945 18.875 3.369 1 89.25 75 GLU B C 1
ATOM 1762 O O . GLU B 1 75 ? -10.562 19.984 3.707 1 89.25 75 GLU B O 1
ATOM 1767 N N . THR B 1 76 ? -10.195 17.922 2.842 1 85.31 76 THR B N 1
ATOM 1768 C CA . THR B 1 76 ? -8.781 18.203 2.617 1 85.31 76 THR B CA 1
ATOM 1769 C C . THR B 1 76 ? -8.586 19.078 1.381 1 85.31 76 THR B C 1
ATOM 1771 O O . THR B 1 76 ? -9.523 19.266 0.6 1 85.31 76 THR B O 1
ATOM 1774 N N . VAL B 1 77 ? -7.457 19.672 1.29 1 75.94 77 VAL B N 1
ATOM 1775 C CA . VAL B 1 77 ? -7.129 20.578 0.198 1 75.94 77 VAL B CA 1
ATOM 1776 C C . VAL B 1 77 ? -7.25 19.844 -1.138 1 75.94 77 VAL B C 1
ATOM 1778 O O . VAL B 1 77 ? -7.613 20.453 -2.15 1 75.94 77 VAL B O 1
ATOM 1781 N N . ASP B 1 78 ? -6.969 18.594 -1.086 1 78.25 78 ASP B N 1
ATOM 1782 C CA . ASP B 1 78 ? -7.027 17.797 -2.309 1 78.25 78 ASP B CA 1
ATOM 1783 C C . ASP B 1 78 ? -8.445 17.297 -2.57 1 78.25 78 ASP B C 1
ATOM 1785 O O . ASP B 1 78 ? -8.664 16.5 -3.477 1 78.25 78 ASP B O 1
ATOM 1789 N N . GLY B 1 79 ? -9.469 17.734 -1.807 1 80.25 79 GLY B N 1
ATOM 1790 C CA . GLY B 1 79 ? -10.883 17.562 -2.115 1 80.25 79 GLY B CA 1
ATOM 1791 C C . GLY B 1 79 ? -11.484 16.344 -1.455 1 80.25 79 GLY B C 1
ATOM 1792 O O . GLY B 1 79 ? -12.664 16.031 -1.652 1 80.25 79 GLY B O 1
ATOM 1793 N N . ARG B 1 80 ? -10.852 15.688 -0.602 1 88.19 80 ARG B N 1
ATOM 1794 C CA . ARG B 1 80 ? -11.398 14.516 0.07 1 88.19 80 ARG B CA 1
ATOM 1795 C C . ARG B 1 80 ? -12.25 14.914 1.268 1 88.19 80 ARG B C 1
ATOM 1797 O O . ARG B 1 80 ? -11.836 15.727 2.092 1 88.19 80 ARG B O 1
ATOM 1804 N N . LYS B 1 81 ? -13.383 14.336 1.279 1 93.25 81 LYS B N 1
ATOM 1805 C CA . LYS B 1 81 ? -14.242 14.508 2.449 1 93.25 81 LYS B CA 1
ATOM 1806 C C . LYS B 1 81 ? -13.992 13.406 3.475 1 93.25 81 LYS B C 1
ATOM 1808 O O . LYS B 1 81 ? -14.094 12.219 3.15 1 93.25 81 LYS B O 1
ATOM 1813 N N . CYS B 1 82 ? -13.773 13.828 4.672 1 95.69 82 CYS B N 1
ATOM 1814 C CA . CYS B 1 82 ? -13.383 12.867 5.691 1 95.69 82 CYS B CA 1
ATOM 1815 C C . CYS B 1 82 ? -14.148 13.102 6.988 1 95.69 82 CYS B C 1
ATOM 1817 O O . CYS B 1 82 ? -14.586 14.227 7.262 1 95.69 82 CYS B O 1
ATOM 1819 N N . LYS B 1 83 ? -14.336 12 7.695 1 96.75 83 LYS B N 1
ATOM 1820 C CA . LYS B 1 83 ? -14.602 12.055 9.133 1 96.75 83 LYS B CA 1
ATOM 1821 C C . LYS B 1 83 ? -13.32 11.867 9.93 1 96.75 83 LYS B C 1
ATOM 1823 O O . LYS B 1 83 ? -12.68 10.812 9.859 1 96.75 83 LYS B O 1
ATOM 1828 N N . SER B 1 84 ? -12.977 12.961 10.672 1 98.06 84 SER B N 1
ATOM 1829 C CA . SER B 1 84 ? -11.656 12.977 11.297 1 98.06 84 SER B CA 1
ATOM 1830 C C . SER B 1 84 ? -11.766 12.977 12.82 1 98.06 84 SER B C 1
ATOM 1832 O O . SER B 1 84 ? -12.781 13.414 13.375 1 98.06 84 SER B O 1
ATOM 1834 N N . LEU B 1 85 ? -10.773 12.406 13.477 1 98.69 85 LEU B N 1
ATOM 1835 C CA . LEU B 1 85 ? -10.688 12.352 14.93 1 98.69 85 LEU B CA 1
ATOM 1836 C C . LEU B 1 85 ? -9.289 12.727 15.406 1 98.69 85 LEU B C 1
ATOM 1838 O O . LEU B 1 85 ? -8.328 12.008 15.141 1 98.69 85 LEU B O 1
ATOM 1842 N N . ALA B 1 86 ? -9.258 13.836 16.109 1 98.44 86 ALA B N 1
ATOM 1843 C CA . ALA B 1 86 ? -7.996 14.297 16.688 1 98.44 86 ALA B CA 1
ATOM 1844 C C . ALA B 1 86 ? -7.934 13.992 18.172 1 98.44 86 ALA B C 1
ATOM 1846 O O . ALA B 1 86 ? -8.883 14.258 18.906 1 98.44 86 ALA B O 1
ATOM 1847 N N . ILE B 1 87 ? -6.789 13.43 18.578 1 98.56 87 ILE B N 1
ATOM 1848 C CA . ILE B 1 87 ? -6.566 13.172 20 1 98.56 87 ILE B CA 1
ATOM 1849 C C . ILE B 1 87 ? -5.164 13.617 20.406 1 98.56 87 ILE B C 1
ATOM 1851 O O . ILE B 1 87 ? -4.285 13.758 19.547 1 98.56 87 ILE B O 1
ATOM 1855 N N . TRP B 1 88 ? -4.988 13.797 21.719 1 98.06 88 TRP B N 1
ATOM 1856 C CA . TRP B 1 88 ? -3.648 14.094 22.219 1 98.06 88 TRP B CA 1
ATOM 1857 C C . TRP B 1 88 ? -2.795 12.828 22.266 1 98.06 88 TRP B C 1
ATOM 1859 O O . TRP B 1 88 ? -3.225 11.805 22.797 1 98.06 88 TRP B O 1
ATOM 1869 N N . GLU B 1 89 ? -1.712 12.898 21.625 1 97.88 89 GLU B N 1
ATOM 1870 C CA . GLU B 1 89 ? -0.707 11.859 21.828 1 97.88 89 GLU B CA 1
ATOM 1871 C C . GLU B 1 89 ? 0.177 12.18 23.031 1 97.88 89 GLU B C 1
ATOM 1873 O O . GLU B 1 89 ? 0.508 11.289 23.828 1 97.88 89 GLU B O 1
ATOM 1878 N N . THR B 1 90 ? 0.691 13.398 23.094 1 97.25 90 THR B N 1
ATOM 1879 C CA . THR B 1 90 ? 1.354 14.016 24.234 1 97.25 90 THR B CA 1
ATOM 1880 C C . THR B 1 90 ? 0.767 15.391 24.516 1 97.25 90 THR B C 1
ATOM 1882 O O . THR B 1 90 ? -0.166 15.828 23.844 1 97.25 90 THR B O 1
ATOM 1885 N N . GLU B 1 91 ? 1.31 16.031 25.484 1 94.69 91 GLU B N 1
ATOM 1886 C CA . GLU B 1 91 ? 0.789 17.328 25.875 1 94.69 91 GLU B CA 1
ATOM 1887 C C . GLU B 1 91 ? 0.941 18.344 24.734 1 94.69 91 GLU B C 1
ATOM 1889 O O . GLU B 1 91 ? 0.126 19.266 24.609 1 94.69 91 GLU B O 1
ATOM 1894 N N . ASN B 1 92 ? 1.982 18.219 23.938 1 97 92 ASN B N 1
ATOM 1895 C CA . ASN B 1 92 ? 2.254 19.203 22.891 1 97 92 ASN B CA 1
ATOM 1896 C C . ASN B 1 92 ? 2.078 18.594 21.5 1 97 92 ASN B C 1
ATOM 1898 O O . ASN B 1 92 ? 2.594 19.125 20.516 1 97 92 ASN B O 1
ATOM 1902 N N . LYS B 1 93 ? 1.486 17.422 21.406 1 97.94 93 LYS B N 1
ATOM 1903 C CA . LYS B 1 93 ? 1.354 16.75 20.125 1 97.94 93 LYS B CA 1
ATOM 1904 C C . LYS B 1 93 ? -0.03 16.125 19.984 1 97.94 93 LYS B C 1
ATOM 1906 O O . LYS B 1 93 ? -0.46 15.336 20.828 1 97.94 93 LYS B O 1
ATOM 1911 N N . MET B 1 94 ? -0.717 16.5 18.906 1 98.25 94 MET B N 1
ATOM 1912 C CA . MET B 1 94 ? -1.976 15.828 18.594 1 98.25 94 MET B CA 1
ATOM 1913 C C . MET B 1 94 ? -1.854 15.023 17.297 1 98.25 94 MET B C 1
ATOM 1915 O O . MET B 1 94 ? -1.063 15.359 16.422 1 98.25 94 MET B O 1
ATOM 1919 N N . VAL B 1 95 ? -2.545 13.938 17.25 1 98.75 95 VAL B N 1
ATOM 1920 C CA . VAL B 1 95 ? -2.604 13.07 16.078 1 98.75 95 VAL B CA 1
ATOM 1921 C C . VAL B 1 95 ? -4.047 12.938 15.602 1 98.75 95 VAL B C 1
ATOM 1923 O O . VAL B 1 95 ? -4.977 12.891 16.406 1 98.75 95 VAL B O 1
ATOM 1926 N N . CYS B 1 96 ? -4.203 12.906 14.312 1 98.69 96 CYS B N 1
ATOM 1927 C CA . CYS B 1 96 ? -5.543 12.852 13.734 1 98.69 96 CYS B CA 1
ATOM 1928 C C . CYS B 1 96 ? -5.641 11.75 12.688 1 98.69 96 CYS B C 1
ATOM 1930 O O . CYS B 1 96 ? -4.801 11.672 11.781 1 98.69 96 CYS B O 1
ATOM 1932 N N . LYS B 1 97 ? -6.594 10.883 12.875 1 97.75 97 LYS B N 1
ATOM 1933 C CA . LYS B 1 97 ? -6.953 9.906 11.852 1 97.75 97 LYS B CA 1
ATOM 1934 C C . LYS B 1 97 ? -8.07 10.43 10.953 1 97.75 97 LYS B C 1
ATOM 1936 O O . LYS B 1 97 ? -9.086 10.922 11.445 1 97.75 97 LYS B O 1
ATOM 1941 N N . GLN B 1 98 ? -7.879 10.422 9.672 1 96.88 98 GLN B N 1
ATOM 1942 C CA . GLN B 1 98 ? -8.875 10.82 8.688 1 96.88 98 GLN B CA 1
ATOM 1943 C C . GLN B 1 98 ? -9.531 9.609 8.031 1 96.88 98 GLN B C 1
ATOM 1945 O O . GLN B 1 98 ? -8.836 8.75 7.48 1 96.88 98 GLN B O 1
ATOM 1950 N N . THR B 1 99 ? -10.828 9.492 8.094 1 94.81 99 THR B N 1
ATOM 1951 C CA . THR B 1 99 ? -11.57 8.422 7.441 1 94.81 99 THR B CA 1
ATOM 1952 C C . THR B 1 99 ? -12.406 8.969 6.285 1 94.81 99 THR B C 1
ATOM 1954 O O . THR B 1 99 ? -13.227 9.867 6.477 1 94.81 99 THR B O 1
ATOM 1957 N N . LEU B 1 100 ? -12.203 8.414 5.164 1 92.62 100 LEU B N 1
ATOM 1958 C CA . LEU B 1 100 ? -12.969 8.844 4.004 1 92.62 100 LEU B CA 1
ATOM 1959 C C . LEU B 1 100 ? -14.461 8.602 4.219 1 92.62 100 LEU B C 1
ATOM 1961 O O . LEU B 1 100 ? -14.852 7.559 4.738 1 92.62 100 LEU B O 1
ATOM 1965 N N . VAL B 1 101 ? -15.188 9.633 3.803 1 93.19 101 VAL B N 1
ATOM 1966 C CA . VAL B 1 101 ? -16.641 9.508 3.918 1 93.19 101 VAL B CA 1
ATOM 1967 C C . VAL B 1 101 ? -17.141 8.484 2.91 1 93.19 101 VAL B C 1
ATOM 1969 O O . VAL B 1 101 ? -18.031 7.688 3.221 1 93.19 101 VAL B O 1
ATOM 1972 N N . ASP B 1 102 ? -16.594 8.594 1.64 1 87.75 102 ASP B N 1
ATOM 1973 C CA . ASP B 1 102 ? -17.016 7.66 0.596 1 87.75 102 ASP B CA 1
ATOM 1974 C C . ASP B 1 102 ? -15.805 6.984 -0.047 1 87.75 102 ASP B C 1
ATOM 1976 O O . ASP B 1 102 ? -14.828 7.648 -0.404 1 87.75 102 ASP B O 1
ATOM 1980 N N . GLY B 1 103 ? -16.047 5.574 -0.216 1 81 103 GLY B N 1
ATOM 1981 C CA . GLY B 1 103 ? -15.07 4.812 -0.976 1 81 103 GLY B CA 1
ATOM 1982 C C . GLY B 1 103 ? -13.969 4.227 -0.112 1 81 103 GLY B C 1
ATOM 1983 O O . GLY B 1 103 ? -13.953 4.422 1.105 1 81 103 GLY B O 1
ATOM 1984 N N . ASP B 1 104 ? -13.258 3.328 -0.945 1 81.25 104 ASP B N 1
ATOM 1985 C CA . ASP B 1 104 ? -12.055 2.727 -0.378 1 81.25 104 ASP B CA 1
ATOM 1986 C C . ASP B 1 104 ? -10.797 3.438 -0.875 1 81.25 104 ASP B C 1
ATOM 1988 O O . ASP B 1 104 ? -10.672 3.727 -2.066 1 81.25 104 ASP B O 1
ATOM 1992 N N . GLY B 1 105 ? -10.25 4.406 -0.077 1 82.56 105 GLY B N 1
ATOM 1993 C CA . GLY B 1 105 ? -9.039 5.098 -0.485 1 82.56 105 GLY B CA 1
ATOM 1994 C C . GLY B 1 105 ? -7.914 4.98 0.527 1 82.56 105 GLY B C 1
ATOM 1995 O O . GLY B 1 105 ? -7.98 4.16 1.444 1 82.56 105 GLY B O 1
ATOM 1996 N N . PRO B 1 106 ? -6.852 5.688 0.151 1 90.88 106 PRO B N 1
ATOM 1997 C CA . PRO B 1 106 ? -5.703 5.641 1.059 1 90.88 106 PRO B CA 1
ATOM 1998 C C . PRO B 1 106 ? -6.059 6.07 2.48 1 90.88 106 PRO B C 1
ATOM 2000 O O . PRO B 1 106 ? -6.992 6.848 2.68 1 90.88 106 PRO B O 1
ATOM 2003 N N . LYS B 1 107 ? -5.41 5.465 3.379 1 92.75 107 LYS B N 1
ATOM 2004 C CA . LYS B 1 107 ? -5.496 5.941 4.758 1 92.75 107 LYS B CA 1
ATOM 2005 C C . LYS B 1 107 ? -4.637 7.188 4.961 1 92.75 107 LYS B C 1
ATOM 2007 O O . LYS B 1 107 ? -3.52 7.27 4.449 1 92.75 107 LYS B O 1
ATOM 2012 N N . THR B 1 108 ? -5.184 8.086 5.645 1 96.06 108 THR B N 1
ATOM 2013 C CA . THR B 1 108 ? -4.441 9.328 5.871 1 96.06 108 THR B CA 1
ATOM 2014 C C . THR B 1 108 ? -4.48 9.719 7.348 1 96.06 108 THR B C 1
ATOM 2016 O O . THR B 1 108 ? -5.438 9.398 8.055 1 96.06 108 THR B O 1
ATOM 2019 N N . TYR B 1 109 ? -3.436 10.367 7.762 1 97.31 109 TYR B N 1
ATOM 2020 C CA . TYR B 1 109 ? -3.242 10.891 9.109 1 97.31 109 TYR B CA 1
ATOM 2021 C C . TYR B 1 109 ? -2.535 12.242 9.078 1 97.31 109 TYR B C 1
ATOM 2023 O O . TYR B 1 109 ? -1.736 12.508 8.18 1 97.31 109 TYR B O 1
ATOM 2031 N N . TRP B 1 110 ? -2.893 13.023 10.062 1 97.62 110 TRP B N 1
ATOM 2032 C CA . TRP B 1 110 ? -2.002 14.156 10.281 1 97.62 110 TRP B CA 1
ATOM 2033 C C . TRP B 1 110 ? -1.698 14.336 11.758 1 97.62 110 TRP B C 1
ATOM 2035 O O . TRP B 1 110 ? -2.471 13.898 12.617 1 97.62 110 TRP B O 1
ATOM 2045 N N . THR B 1 111 ? -0.52 14.922 12.047 1 98.44 111 THR B N 1
ATOM 2046 C CA . THR B 1 111 ? -0.132 15.312 13.398 1 98.44 111 THR B CA 1
ATOM 2047 C C . THR B 1 111 ? 0.313 16.766 13.445 1 98.44 111 THR B C 1
ATOM 2049 O O . THR B 1 111 ? 0.841 17.297 12.461 1 98.44 111 THR B O 1
ATOM 2052 N N . ARG B 1 112 ? 0.083 17.391 14.523 1 98.19 112 ARG B N 1
ATOM 2053 C CA . ARG B 1 112 ? 0.619 18.719 14.836 1 98.19 112 ARG B CA 1
ATOM 2054 C C . ARG B 1 112 ? 1.331 18.719 16.188 1 98.19 112 ARG B C 1
ATOM 2056 O O . ARG B 1 112 ? 0.786 18.234 17.172 1 98.19 112 ARG B O 1
ATOM 2063 N N . GLU B 1 113 ? 2.469 19.281 16.156 1 98.44 113 GLU B N 1
ATOM 2064 C CA . GLU B 1 113 ? 3.301 19.281 17.359 1 98.44 113 GLU B CA 1
ATOM 2065 C C . GLU B 1 113 ? 3.982 20.625 17.562 1 98.44 113 GLU B C 1
ATOM 2067 O O . GLU B 1 113 ? 4.547 21.188 16.625 1 98.44 113 GLU B O 1
ATOM 2072 N N . LEU B 1 114 ? 3.934 21.094 18.797 1 97.62 114 LEU B N 1
ATOM 2073 C CA . LEU B 1 114 ? 4.68 22.297 19.172 1 97.62 114 LEU B CA 1
ATOM 2074 C C . LEU B 1 114 ? 6.07 21.938 19.672 1 97.62 114 LEU B C 1
ATOM 2076 O O . LEU B 1 114 ? 6.215 21.094 20.562 1 97.62 114 LEU B O 1
ATOM 2080 N N . GLN B 1 115 ? 6.996 22.5 19.031 1 96.19 115 GLN B N 1
ATOM 2081 C CA . GLN B 1 115 ? 8.383 22.422 19.469 1 96.19 115 GLN B CA 1
ATOM 2082 C C . GLN B 1 115 ? 9.008 23.812 19.594 1 96.19 115 GLN B C 1
ATOM 2084 O O . GLN B 1 115 ? 9.516 24.359 18.609 1 96.19 115 GLN B O 1
ATOM 2089 N N . GLY B 1 116 ? 9.062 24.297 20.828 1 91.38 116 GLY B N 1
ATOM 2090 C CA . GLY B 1 116 ? 9.484 25.672 20.984 1 91.38 116 GLY B CA 1
ATOM 2091 C C . GLY B 1 116 ? 8.602 26.656 20.234 1 91.38 116 GLY B C 1
ATOM 2092 O O . GLY B 1 116 ? 7.391 26.688 20.438 1 91.38 116 GLY B O 1
ATOM 2093 N N . ASP B 1 117 ? 9.234 27.422 19.375 1 92.31 117 ASP B N 1
ATOM 2094 C CA . ASP B 1 117 ? 8.484 28.422 18.609 1 92.31 117 ASP B CA 1
ATOM 2095 C C . ASP B 1 117 ? 8.062 27.875 17.25 1 92.31 117 ASP B C 1
ATOM 2097 O O . ASP B 1 117 ? 7.73 28.641 16.344 1 92.31 117 ASP B O 1
ATOM 2101 N N . GLU B 1 118 ? 8.086 26.578 17.172 1 96.19 118 GLU B N 1
ATOM 2102 C CA . GLU B 1 118 ? 7.75 25.984 15.891 1 96.19 118 GLU B CA 1
ATOM 2103 C C . GLU B 1 118 ? 6.527 25.062 16.016 1 96.19 118 GLU B C 1
ATOM 2105 O O . GLU B 1 118 ? 6.301 24.469 17.062 1 96.19 118 GLU B O 1
ATOM 2110 N N . LEU B 1 119 ? 5.816 25.109 14.992 1 97.5 119 LEU B N 1
ATOM 2111 C CA . LEU B 1 119 ? 4.715 24.172 14.797 1 97.5 119 LEU B CA 1
ATOM 2112 C C . LEU B 1 119 ? 5.039 23.172 13.688 1 97.5 119 LEU B C 1
ATOM 2114 O O . LEU B 1 119 ? 5.281 23.578 12.547 1 97.5 119 LEU B O 1
ATOM 2118 N N . ILE B 1 120 ? 5.051 21.891 14.031 1 98.06 120 ILE B N 1
ATOM 2119 C CA . ILE B 1 120 ? 5.391 20.844 13.062 1 98.06 120 ILE B CA 1
ATOM 2120 C C . ILE B 1 120 ? 4.125 20.109 12.633 1 98.06 120 ILE B C 1
ATOM 2122 O O . ILE B 1 120 ? 3.434 19.516 13.461 1 98.06 120 ILE B O 1
ATOM 2126 N N . LEU B 1 121 ? 3.859 20.25 11.352 1 97.25 121 LEU B N 1
ATOM 2127 C CA . LEU B 1 121 ? 2.768 19.484 10.742 1 97.25 121 LEU B CA 1
ATOM 2128 C C . LEU B 1 121 ? 3.301 18.297 9.969 1 97.25 121 LEU B C 1
ATOM 2130 O O . LEU B 1 121 ? 4.148 18.438 9.086 1 97.25 121 LEU B O 1
ATOM 2134 N N . VAL B 1 122 ? 2.818 17.031 10.305 1 98.12 122 VAL B N 1
ATOM 2135 C CA . VAL B 1 122 ? 3.189 15.82 9.594 1 98.12 122 VAL B CA 1
ATOM 2136 C C . VAL B 1 122 ? 1.946 15.18 8.977 1 98.12 122 VAL B C 1
ATOM 2138 O O . VAL B 1 122 ? 0.951 14.953 9.664 1 98.12 122 VAL B O 1
ATOM 2141 N N . ARG B 1 123 ? 1.989 14.992 7.703 1 96.88 123 ARG B N 1
ATOM 2142 C CA . ARG B 1 123 ? 0.936 14.258 7.008 1 96.88 123 ARG B CA 1
ATOM 2143 C C . ARG B 1 123 ? 1.445 12.914 6.5 1 96.88 123 ARG B C 1
ATOM 2145 O O . ARG B 1 123 ? 2.545 12.828 5.949 1 96.88 123 ARG B O 1
ATOM 2152 N N . THR B 1 124 ? 0.646 11.883 6.773 1 97.44 124 THR B N 1
ATOM 2153 C CA . THR B 1 124 ? 1.02 10.539 6.355 1 97.44 124 THR B CA 1
ATOM 2154 C C . THR B 1 124 ? -0.08 9.914 5.504 1 97.44 124 THR B C 1
ATOM 2156 O O . THR B 1 124 ? -1.262 10 5.844 1 97.44 124 THR B O 1
ATOM 2159 N N . THR B 1 125 ? 0.31 9.422 4.402 1 96.06 125 THR B N 1
ATOM 2160 C CA . THR B 1 125 ? -0.592 8.641 3.562 1 96.06 125 THR B CA 1
ATOM 2161 C C . THR B 1 125 ? -0.095 7.207 3.426 1 96.06 125 THR B C 1
ATOM 2163 O O . THR B 1 125 ? 1.103 6.973 3.248 1 96.06 125 THR B O 1
ATOM 2166 N N . ILE B 1 126 ? -1.009 6.301 3.592 1 94.88 126 ILE B N 1
ATOM 2167 C CA . ILE B 1 126 ? -0.726 4.883 3.387 1 94.88 126 ILE B CA 1
ATOM 2168 C C . ILE B 1 126 ? -1.597 4.34 2.258 1 94.88 126 ILE B C 1
ATOM 2170 O O . ILE B 1 126 ? -2.826 4.359 2.35 1 94.88 126 ILE B O 1
ATOM 2174 N N . VAL B 1 127 ? -0.971 3.945 1.237 1 93.12 127 VAL B N 1
ATOM 2175 C CA . VAL B 1 127 ? -1.675 3.371 0.096 1 93.12 127 VAL B CA 1
ATOM 2176 C C . VAL B 1 127 ? -1.388 1.873 0.012 1 93.12 127 VAL B C 1
ATOM 2178 O O . VAL B 1 127 ? -0.231 1.451 0.084 1 93.12 127 VAL B O 1
ATOM 2181 N N . VAL B 1 128 ? -2.482 1.159 -0.089 1 93 128 VAL B N 1
ATOM 2182 C CA . VAL B 1 128 ? -2.359 -0.282 -0.283 1 93 128 VAL B CA 1
ATOM 2183 C C . VAL B 1 128 ? -2.906 -0.667 -1.655 1 93 128 VAL B C 1
ATOM 2185 O O . VAL B 1 128 ? -4.047 -0.335 -1.992 1 93 128 VAL B O 1
ATOM 2188 N N . ILE B 1 129 ? -2.096 -1.27 -2.412 1 91.44 129 ILE B N 1
ATOM 2189 C CA . ILE B 1 129 ? -2.496 -1.777 -3.721 1 91.44 129 ILE B CA 1
ATOM 2190 C C . ILE B 1 129 ? -2.445 -3.305 -3.719 1 91.44 129 ILE B C 1
ATOM 2192 O O . ILE B 1 129 ? -1.441 -3.898 -3.322 1 91.44 129 ILE B O 1
ATOM 2196 N N . VAL B 1 130 ? -3.58 -3.875 -4.043 1 94.94 130 VAL B N 1
ATOM 2197 C CA . VAL B 1 130 ? -3.658 -5.328 -4.176 1 94.94 130 VAL B CA 1
ATOM 2198 C C . VAL B 1 130 ? -3.918 -5.699 -5.633 1 94.94 130 VAL B C 1
ATOM 2200 O O . VAL B 1 130 ? -4.914 -5.273 -6.223 1 94.94 130 VAL B O 1
ATOM 2203 N N . VAL B 1 131 ? -3.02 -6.371 -6.215 1 96.38 131 VAL B N 1
ATOM 2204 C CA . VAL B 1 131 ? -3.195 -6.852 -7.582 1 96.38 131 VAL B CA 1
ATOM 2205 C C . VAL B 1 131 ? -3.254 -8.375 -7.586 1 96.38 131 VAL B C 1
ATOM 2207 O O . VAL B 1 131 ? -2.441 -9.039 -6.934 1 96.38 131 VAL B O 1
ATOM 2210 N N . VAL B 1 132 ? -4.234 -8.898 -8.305 1 97.75 132 VAL B N 1
ATOM 2211 C CA . VAL B 1 132 ? -4.445 -10.344 -8.383 1 97.75 132 VAL B CA 1
ATOM 2212 C C . VAL B 1 132 ? -4.363 -10.797 -9.844 1 97.75 132 VAL B C 1
ATOM 2214 O O . VAL B 1 132 ? -5.098 -10.289 -10.695 1 97.75 132 VAL B O 1
ATOM 2217 N N . ASN B 1 133 ? -3.459 -11.656 -10.078 1 96.5 133 ASN B N 1
ATOM 2218 C CA . ASN B 1 133 ? -3.379 -12.344 -11.367 1 96.5 133 ASN B CA 1
ATOM 2219 C C . ASN B 1 133 ? -3.939 -13.766 -11.281 1 96.5 133 ASN B C 1
ATOM 2221 O O . ASN B 1 133 ? -3.607 -14.508 -10.359 1 96.5 133 ASN B O 1
ATOM 2225 N N . THR B 1 134 ? -4.82 -14.078 -12.203 1 97.44 134 THR B N 1
ATOM 2226 C CA . THR B 1 134 ? -5.363 -15.43 -12.297 1 97.44 134 THR B CA 1
ATOM 2227 C C . THR B 1 134 ? -5.008 -16.062 -13.641 1 97.44 134 THR B C 1
ATOM 2229 O O . THR B 1 134 ? -5.285 -15.492 -14.695 1 97.44 134 THR B O 1
ATOM 2232 N N . THR B 1 135 ? -4.395 -17.172 -13.602 1 95.5 135 THR B N 1
ATOM 2233 C CA . THR B 1 135 ? -4.066 -17.953 -14.789 1 95.5 135 THR B CA 1
ATOM 2234 C C . THR B 1 135 ? -4.727 -19.328 -14.727 1 95.5 135 THR B C 1
ATOM 2236 O O . THR B 1 135 ? -4.605 -20.047 -13.727 1 95.5 135 THR B O 1
ATOM 2239 N N . ASN B 1 136 ? -5.375 -19.672 -15.742 1 96.62 136 ASN B N 1
ATOM 2240 C CA . ASN B 1 136 ? -6.035 -20.969 -15.836 1 96.62 136 ASN B CA 1
ATOM 2241 C C . ASN B 1 136 ? -5.285 -21.906 -16.781 1 96.62 136 ASN B C 1
ATOM 2243 O O . ASN B 1 136 ? -4.898 -21.516 -17.875 1 96.62 136 ASN B O 1
ATOM 2247 N N . PHE B 1 137 ? -5.113 -23.109 -16.281 1 96.5 137 PHE B N 1
ATOM 2248 C CA . PHE B 1 137 ? 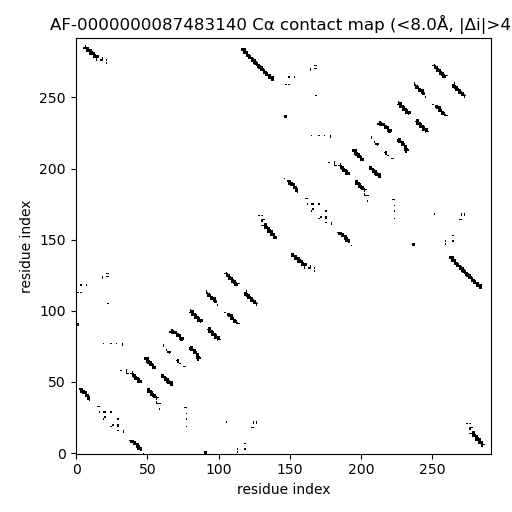-4.469 -24.156 -17.078 1 96.5 137 PHE B CA 1
ATOM 2249 C C . PHE B 1 137 ? -5.418 -25.328 -17.297 1 96.5 137 PHE B C 1
ATOM 2251 O O . PHE B 1 137 ? -6.348 -25.531 -16.516 1 96.5 137 PHE B O 1
ATOM 2258 N N . ARG B 1 138 ? -5.094 -26.047 -18.375 1 95.62 138 ARG B N 1
ATOM 2259 C CA . ARG B 1 138 ? -5.793 -27.297 -18.641 1 95.62 138 ARG B CA 1
ATOM 2260 C C . ARG B 1 138 ? -4.809 -28.453 -18.797 1 95.62 138 ARG B C 1
ATOM 2262 O O . ARG B 1 138 ? -3.725 -28.281 -19.359 1 95.62 138 ARG B O 1
ATOM 2269 N N . ILE B 1 139 ? -5.332 -29.547 -18.312 1 93.56 139 ILE B N 1
ATOM 2270 C CA . ILE B 1 139 ? -4.492 -30.734 -18.391 1 93.56 139 ILE B CA 1
ATOM 2271 C C . ILE B 1 139 ? -4.262 -31.109 -19.859 1 93.56 139 ILE B C 1
ATOM 2273 O O . ILE B 1 139 ? -5.18 -31.016 -20.672 1 93.56 139 ILE B O 1
ATOM 2277 N N . TYR B 1 140 ? -2.982 -31.25 -20.094 1 88.06 140 TYR B N 1
ATOM 2278 C CA . TYR B 1 140 ? -2.584 -31.609 -21.453 1 88.06 140 TYR B CA 1
ATOM 2279 C C . TYR B 1 140 ? -2.119 -33.062 -21.516 1 88.06 140 TYR B C 1
ATOM 2281 O O . TYR B 1 140 ? -1.219 -33.469 -20.781 1 88.06 140 TYR B O 1
ATOM 2289 N N . TYR B 1 141 ? -2.893 -33.969 -22.172 1 78.12 141 TYR B N 1
ATOM 2290 C CA . TYR B 1 141 ? -2.535 -35.375 -22.344 1 78.12 141 TYR B CA 1
ATOM 2291 C C . TYR B 1 141 ? -1.779 -35.594 -23.656 1 78.12 141 TYR B C 1
ATOM 2293 O O . TYR B 1 141 ? -2.131 -35 -24.672 1 78.12 141 TYR B O 1
ATOM 2301 N N . GLN B 1 142 ? -0.456 -35.688 -23.641 1 59.78 142 GLN B N 1
ATOM 2302 C CA . GLN B 1 142 ? 0.272 -35.969 -24.875 1 59.78 142 GLN B CA 1
ATOM 2303 C C . GLN B 1 142 ? -0.424 -37.062 -25.672 1 59.78 142 GLN B C 1
ATOM 2305 O O . GLN B 1 142 ? -0.778 -38.125 -25.125 1 59.78 142 GLN B O 1
ATOM 2310 N N . GLN B 1 143 ? -1.362 -36.812 -26.562 1 51.31 143 GLN B N 1
ATOM 2311 C CA . GLN B 1 143 ? -1.863 -37.812 -27.484 1 51.31 143 GLN B CA 1
ATOM 2312 C C . GLN B 1 143 ? -0.728 -38.688 -28.031 1 51.31 143 GLN B C 1
ATOM 2314 O O . GLN B 1 143 ? 0.267 -38.156 -28.531 1 51.31 143 GLN B O 1
ATOM 2319 N N . THR B 1 144 ? -0.408 -39.719 -27.375 1 45.19 144 THR B N 1
ATOM 2320 C CA . THR B 1 144 ? 0.356 -40.75 -28.078 1 45.19 144 THR B CA 1
ATOM 2321 C C . THR B 1 144 ? -0.208 -41 -29.469 1 45.19 144 THR B C 1
ATOM 2323 O O . THR B 1 144 ? -1.391 -41.312 -29.625 1 45.19 144 THR B O 1
ATOM 2326 N N . ILE B 1 145 ? 0.115 -40.281 -30.484 1 45.69 145 ILE B N 1
ATOM 2327 C CA . ILE B 1 145 ? -0.158 -40.812 -31.828 1 45.69 145 ILE B CA 1
ATOM 2328 C C . ILE B 1 145 ? 0.171 -42.281 -31.875 1 45.69 145 ILE B C 1
ATOM 2330 O O . ILE B 1 145 ? 1.315 -42.688 -31.641 1 45.69 145 ILE B O 1
ATOM 2334 N N . ARG B 1 146 ? -0.915 -43.125 -31.75 1 37.12 146 ARG B N 1
ATOM 2335 C CA . ARG B 1 146 ? -0.804 -44.406 -32.406 1 37.12 146 ARG B CA 1
ATOM 2336 C C . ARG B 1 146 ? -0.709 -44.25 -33.906 1 37.12 146 ARG B C 1
ATOM 2338 O O . ARG B 1 146 ? -1.374 -43.406 -34.5 1 37.12 146 ARG B O 1
#

Radius of gyration: 26.85 Å; Cα contacts (8 Å, |Δi|>4): 663; chains: 2; bounding box: 33×96×61 Å

Secondary structure (DSSP, 8-state):
-----EEEEEEEEESHHHHHHHTT--HHHHHHHHHHTTS-EEEEEEETTEEEEEEE-SS-EEEEEEETTSEEEEE-TTS-EEEEEEEEEETTEEEEEEEESSSS--EEEEEEEEETTEEEEEEEEEEEEEEEEEEEEEEE------/-----EEEEEEEEESHHHHHHHTT--HHHHHHHHHHTTS-EEEEEEETTEEEEEEE-SS-EEEEEEETTSEEEEE-TTS-EEEEEEEEEETTEEEEEEEESSSS--EEEEEEEEETTEEEEEEEEEEEEEEEEEEEEEEE------

Nearest PDB structures (foldseek):
  7a9y-assembly1_AAA  TM=9.630E-01  e=7.846E-16  Homo sapiens
  4qgx-assembly3_B-2  TM=9.534E-01  e=3.276E-15  Homo sapiens
  3d95-assembly2_B  TM=9.517E-01  e=6.874E-15  Homo sapiens
  6mpk-assembly1_A  TM=9.538E-01  e=1.368E-14  Homo sapiens
  4qgw-assembly2_B  TM=9.592E-01  e=1.442E-14  Homo sapiens

Sequence (292 aa):
MPNFAGTWKMKSSENFDELLKALGVNAMLRKVAGAAASKPHVEIRQDGEQFYIKTSTTVRTTEINFHIGQEFDEETVDGRKCKSLAIWETENKMVCKQTLVDGDGPKTYWTRELQGDELILVRTTIVVIVVVNTTNFRIYYQQTIRMPNFAGTWKMKSSENFDELLKALGVNAMLRKVAGAAASKPHVEIRQDGEQFYIKTSTTVRTTEINFHIGQEFDEETVDGRKCKSLAIWETENKMVCKQTLVDGDGPKTYWTRELQGDELILVRTTIVVIVVVNTTNFRIYYQQTIR

InterPro domains:
  IPR000463 Cytosolic fatty-acid binding [PR00178] (4-26)
  IPR000463 Cytosolic fatty-acid binding [PR00178] (65-81)
  IPR000463 Cytosolic fatty-acid binding [PS00214] (6-23)
  IPR000566 Lipocalin/cytosolic fatty-acid binding domain [PF00061] (5-119)
  IPR012674 Calycin [G3DSA:2.40.128.20] (2-142)
  IPR012674 Calycin [SSF50814] (3-124)
  IPR031259 Intracellular lipid binding protein [PTHR11955] (1-126)

Organism: NCBI:txid62062